Protein AF-A0A8R1WZC3-F1 (afdb_monomer_lite)

Radius of gyration: 20.83 Å; chains: 1; bounding box: 61×34×48 Å

Organism: Acyrthosiphon pisum (NCBI:txid7029)

Secondary structure (DSSP, 8-state):
-HHHHTT---TT----HHHHHHHHHHHHHHHHHHT---GGGGTPPPP---THHHHHHHHTTS----HHHHHHHHHHHHTT--HHHHHHHHHHHHHHHTT--EEEEEE--TTSSHHHHHHHHHHHHHHTT--EEEEESSHHHHTTSTT-EEHHHHHT--S-TTT-TT----GGG-HHHHHHHHS-SEEEEE-SS-TTEEEEEE---

Foldseek 3Di:
DVVVCVVDVDPPPDCDPVNVLVVQVVVQVVCCVPPVDGCVVVVDDDRDDDPVVVLVVVVVLDPLDPLVVLVVVLVVCLVVDDPVLNVVLVVLVCCLVVLVWDKDKFFDDPPRCPLVSVLSSQSVCVSVVAAAAAEECDPVSQVSHVSYDYPCSLQVFDPPCVVPVPRDRVNVVCVSSVVSVQRHQKDKYHYPVDNTIIMITGHHD

Sequence (205 aa):
MENVRIADQDPNIEFSPEIYNEALIKIKDVCILISNISIIYYGMPSPNHPATDIINSEIQREPQFDTVSLTTFVENHEQLLTDEEENVYDRIHLSISSEQGGSFFLDAPGGTGKTFLISLILARIRSQNHIAIAIASSGIAVTLLDGGRTAHSAFKLPLNIHTNPDAVCNVKKIPVWLKFCKNAKLLSGMNALWPTSIHLRLSIE

Structure (mmCIF, N/CA/C/O backbone):
data_AF-A0A8R1WZC3-F1
#
_entry.id   AF-A0A8R1WZC3-F1
#
loop_
_atom_site.group_PDB
_atom_site.id
_atom_site.type_symbol
_atom_site.label_atom_id
_atom_site.label_alt_id
_atom_site.label_comp_id
_atom_site.label_asym_id
_atom_site.label_entity_id
_atom_site.label_seq_id
_atom_site.pdbx_PDB_ins_code
_atom_site.Cartn_x
_atom_site.Cartn_y
_atom_site.Cartn_z
_atom_site.occupancy
_atom_site.B_iso_or_equiv
_atom_site.auth_seq_id
_atom_site.auth_comp_id
_atom_site.auth_asym_id
_atom_site.auth_atom_id
_atom_site.pdbx_PDB_model_num
ATOM 1 N N . MET A 1 1 ? 30.490 -7.293 -10.284 1.00 42.31 1 MET A N 1
ATOM 2 C CA . MET A 1 1 ? 31.851 -6.724 -10.263 1.00 42.31 1 MET A CA 1
ATOM 3 C C . MET A 1 1 ? 32.607 -7.185 -9.033 1.00 42.31 1 MET A C 1
ATOM 5 O O . MET A 1 1 ? 33.603 -7.858 -9.222 1.00 42.31 1 MET A O 1
ATOM 9 N N . GLU A 1 2 ? 32.128 -6.923 -7.814 1.00 39.12 2 GLU A N 1
ATOM 10 C CA . GLU A 1 2 ? 32.844 -7.330 -6.589 1.00 39.12 2 GLU A CA 1
ATOM 11 C C . GLU A 1 2 ? 32.913 -8.859 -6.410 1.00 39.12 2 GLU A C 1
ATOM 13 O O . GLU A 1 2 ? 33.997 -9.409 -6.287 1.00 39.12 2 GLU A O 1
ATOM 18 N N . ASN A 1 3 ? 31.801 -9.579 -6.595 1.00 45.34 3 ASN A N 1
ATOM 19 C CA . ASN A 1 3 ? 31.778 -11.041 -6.406 1.00 45.34 3 ASN A CA 1
ATOM 20 C C . ASN A 1 3 ? 32.496 -11.868 -7.494 1.00 45.34 3 ASN A C 1
ATOM 22 O O . ASN A 1 3 ? 32.802 -13.028 -7.253 1.00 45.34 3 ASN A O 1
ATOM 26 N N . VAL A 1 4 ? 32.780 -11.295 -8.672 1.00 46.41 4 VAL A N 1
ATOM 27 C CA . VAL A 1 4 ? 33.530 -11.987 -9.748 1.00 46.41 4 VAL A CA 1
ATOM 28 C C . VAL A 1 4 ? 35.038 -11.776 -9.579 1.00 46.41 4 VAL A C 1
ATOM 30 O O . VAL A 1 4 ? 35.816 -12.679 -9.851 1.00 46.41 4 VAL A O 1
ATOM 33 N N . ARG A 1 5 ? 35.455 -10.625 -9.032 1.00 44.19 5 ARG A N 1
ATOM 34 C CA . ARG A 1 5 ? 36.862 -10.343 -8.696 1.00 44.19 5 ARG A CA 1
ATOM 35 C C . ARG A 1 5 ? 37.351 -11.049 -7.430 1.00 44.19 5 ARG A C 1
ATOM 37 O O . ARG A 1 5 ? 38.551 -11.151 -7.227 1.00 44.19 5 ARG A O 1
ATOM 44 N N . ILE A 1 6 ? 36.443 -11.510 -6.567 1.00 49.72 6 ILE A N 1
ATOM 45 C CA . ILE A 1 6 ? 36.804 -12.260 -5.350 1.00 49.72 6 ILE A CA 1
ATOM 46 C C . ILE A 1 6 ? 37.135 -13.729 -5.672 1.00 49.72 6 ILE A C 1
ATOM 48 O O . ILE A 1 6 ? 37.874 -14.360 -4.921 1.00 49.72 6 ILE A O 1
ATOM 52 N N . ALA A 1 7 ? 36.632 -14.268 -6.788 1.00 50.62 7 ALA A N 1
ATOM 53 C CA . ALA A 1 7 ? 36.853 -15.661 -7.175 1.00 50.62 7 ALA A CA 1
ATOM 54 C C . ALA A 1 7 ? 38.109 -15.880 -8.037 1.00 50.62 7 ALA A C 1
ATOM 56 O O . ALA A 1 7 ? 38.602 -17.003 -8.085 1.00 50.62 7 ALA A O 1
ATOM 57 N N . ASP A 1 8 ? 38.633 -14.837 -8.688 1.00 50.41 8 ASP A N 1
ATOM 58 C CA . ASP A 1 8 ? 39.761 -14.958 -9.612 1.00 50.41 8 ASP A CA 1
ATOM 59 C C . ASP A 1 8 ? 40.715 -13.759 -9.458 1.00 50.41 8 ASP A C 1
ATOM 61 O O . ASP A 1 8 ? 40.331 -12.607 -9.672 1.00 50.41 8 ASP A O 1
ATOM 65 N N . GLN A 1 9 ? 41.945 -14.027 -9.002 1.00 51.88 9 GLN A N 1
ATOM 66 C CA . GLN A 1 9 ? 42.989 -13.028 -8.707 1.00 51.88 9 GLN A CA 1
ATOM 67 C C . GLN A 1 9 ? 43.821 -12.659 -9.947 1.00 51.88 9 GLN A C 1
ATOM 69 O O . GLN A 1 9 ? 44.966 -12.226 -9.812 1.00 51.88 9 GLN A O 1
ATOM 74 N N . ASP A 1 10 ? 43.283 -12.829 -11.155 1.00 53.19 10 ASP A N 1
ATOM 75 C CA . ASP A 1 10 ? 43.982 -12.437 -12.375 1.00 53.19 10 ASP A CA 1
ATOM 76 C C . ASP A 1 10 ? 43.724 -10.945 -12.701 1.00 53.19 10 ASP A C 1
ATOM 78 O O . ASP A 1 10 ? 42.589 -10.542 -12.978 1.00 53.19 10 ASP A O 1
ATOM 82 N N . PRO A 1 11 ? 44.753 -10.076 -12.673 1.00 56.09 11 PRO A N 1
ATOM 83 C CA . PRO A 1 11 ? 44.627 -8.675 -13.071 1.00 56.09 11 PRO A CA 1
ATOM 84 C C . PRO A 1 11 ? 44.377 -8.475 -14.581 1.00 56.09 11 PRO A C 1
ATOM 86 O O . PRO A 1 11 ? 44.111 -7.343 -14.985 1.00 56.09 11 PRO A O 1
ATOM 89 N N . ASN A 1 12 ? 44.431 -9.538 -15.397 1.00 55.03 12 ASN A N 1
ATOM 90 C CA . ASN A 1 12 ? 44.213 -9.539 -16.848 1.00 55.03 12 ASN A CA 1
ATOM 91 C C . ASN A 1 12 ? 42.970 -10.341 -17.290 1.00 55.03 12 ASN A C 1
ATOM 93 O O . ASN A 1 12 ? 42.965 -10.887 -18.391 1.00 55.03 12 ASN A O 1
ATOM 97 N N . ILE A 1 13 ? 41.905 -10.412 -16.480 1.00 59.78 13 ILE A N 1
ATOM 98 C CA . ILE A 1 13 ? 40.635 -11.019 -16.924 1.00 59.78 13 ILE A CA 1
ATOM 99 C C . ILE A 1 13 ? 40.153 -10.327 -18.211 1.00 59.78 13 ILE A C 1
ATOM 101 O O . ILE A 1 13 ? 39.721 -9.170 -18.187 1.00 59.78 13 ILE A O 1
ATOM 105 N N . GLU A 1 14 ? 40.227 -11.037 -19.339 1.00 60.12 14 GLU A N 1
ATOM 106 C CA . GLU A 1 14 ? 39.631 -10.602 -20.600 1.00 60.12 14 GLU A CA 1
ATOM 107 C C . GLU A 1 14 ? 38.108 -10.492 -20.441 1.00 60.12 14 GLU A C 1
ATOM 109 O O . GLU A 1 14 ? 37.462 -11.308 -19.778 1.00 60.12 14 GLU A O 1
ATOM 114 N N . PHE A 1 15 ? 37.511 -9.459 -21.041 1.00 62.09 15 PHE A N 1
ATOM 115 C CA . PHE A 1 15 ? 36.069 -9.235 -20.967 1.00 62.09 15 PHE A CA 1
ATOM 116 C C . PHE A 1 15 ? 35.312 -10.360 -21.682 1.00 62.09 15 PHE A C 1
ATOM 118 O O . PHE A 1 15 ? 35.167 -10.345 -22.904 1.00 62.09 15 PHE A O 1
ATOM 125 N N . SER A 1 16 ? 34.801 -11.321 -20.913 1.00 71.56 16 SER A N 1
ATOM 126 C CA . SER A 1 16 ? 33.953 -12.379 -21.450 1.00 71.56 16 SER A CA 1
ATOM 127 C C . SER A 1 16 ? 32.540 -11.853 -21.774 1.00 71.56 16 SER A C 1
ATOM 129 O O . SER A 1 16 ? 32.072 -10.888 -21.147 1.00 71.56 16 SER A O 1
ATOM 131 N N . PRO A 1 17 ? 31.819 -12.471 -22.729 1.00 69.06 17 PRO A N 1
ATOM 132 C CA . PRO A 1 17 ? 30.423 -12.136 -23.029 1.00 69.06 17 PRO A CA 1
ATOM 133 C C . PRO A 1 17 ? 29.502 -12.178 -21.797 1.00 69.06 17 PRO A C 1
ATOM 135 O O . PRO A 1 17 ? 28.546 -11.408 -21.705 1.00 69.06 17 PRO A O 1
ATOM 138 N N . GLU A 1 18 ? 29.810 -13.031 -20.821 1.00 67.75 18 GLU A N 1
ATOM 139 C CA . GLU A 1 18 ? 29.071 -13.185 -19.566 1.00 67.75 18 GLU A CA 1
ATOM 140 C C . GLU A 1 18 ? 29.300 -11.992 -18.630 1.00 67.75 18 GLU A C 1
ATOM 142 O O . GLU A 1 18 ? 28.344 -11.455 -18.071 1.00 67.75 18 GLU A O 1
ATOM 147 N N . ILE A 1 19 ? 30.544 -11.512 -18.516 1.00 69.19 19 ILE A N 1
ATOM 148 C CA . ILE A 1 19 ? 30.888 -10.303 -17.747 1.00 69.19 19 ILE A CA 1
ATOM 149 C C . ILE A 1 19 ? 30.210 -9.073 -18.361 1.00 69.19 19 ILE A C 1
ATOM 151 O O . ILE A 1 19 ? 29.708 -8.207 -17.638 1.00 69.19 19 ILE A O 1
ATOM 155 N N . TYR A 1 20 ? 30.162 -9.007 -19.693 1.00 73.00 20 TYR A N 1
ATOM 156 C CA . TYR A 1 20 ? 29.469 -7.945 -20.415 1.00 73.00 20 TYR A CA 1
ATOM 157 C C . TYR A 1 20 ? 27.953 -7.982 -20.168 1.00 73.00 20 TYR A C 1
ATOM 159 O O . TYR A 1 20 ? 27.353 -6.948 -19.873 1.00 73.00 20 TYR A O 1
ATOM 167 N N . ASN A 1 21 ? 27.337 -9.168 -20.201 1.00 72.19 21 ASN A N 1
ATOM 168 C CA . ASN A 1 21 ? 25.914 -9.340 -19.902 1.00 72.19 21 ASN A CA 1
ATOM 169 C C . ASN A 1 21 ? 25.583 -8.945 -18.449 1.00 72.19 21 ASN A C 1
ATOM 171 O O . ASN A 1 21 ? 24.639 -8.195 -18.219 1.00 72.19 21 ASN A O 1
ATOM 175 N N . GLU A 1 22 ? 26.401 -9.352 -17.477 1.00 70.62 22 GLU A N 1
ATOM 176 C CA . GLU A 1 22 ? 26.268 -8.958 -16.064 1.00 70.62 22 GLU A CA 1
ATOM 177 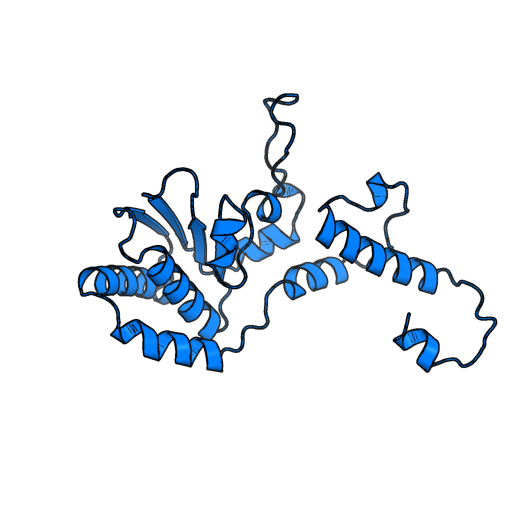C C . GLU A 1 22 ? 26.396 -7.443 -15.850 1.00 70.62 22 GLU A C 1
ATOM 179 O O . GLU A 1 22 ? 25.655 -6.835 -15.070 1.00 70.62 22 GLU A O 1
ATOM 184 N N . ALA A 1 23 ? 27.326 -6.800 -16.557 1.00 74.25 23 ALA A N 1
ATOM 185 C CA . ALA A 1 23 ? 27.463 -5.350 -16.524 1.00 74.25 23 ALA A CA 1
ATOM 186 C C . ALA A 1 23 ? 26.219 -4.659 -17.101 1.00 74.25 23 ALA A C 1
ATOM 188 O O . ALA A 1 23 ? 25.707 -3.720 -16.490 1.00 74.25 23 ALA A O 1
ATOM 189 N N . LEU A 1 24 ? 25.690 -5.150 -18.226 1.00 72.62 24 LEU A N 1
ATOM 190 C CA . LEU A 1 24 ? 24.462 -4.633 -18.830 1.00 72.62 24 LEU A CA 1
ATOM 191 C C . LEU A 1 24 ? 23.244 -4.795 -17.917 1.00 72.62 24 LEU A C 1
ATOM 193 O O . LEU A 1 24 ? 22.406 -3.896 -17.884 1.00 72.62 24 LEU A O 1
ATOM 197 N N . ILE A 1 25 ? 23.149 -5.888 -17.154 1.00 68.44 25 ILE A N 1
ATOM 198 C CA . ILE A 1 25 ? 22.086 -6.092 -16.157 1.00 68.44 25 ILE A CA 1
ATOM 199 C C . ILE A 1 25 ? 22.171 -5.016 -15.071 1.00 68.44 25 ILE A C 1
ATOM 201 O O . ILE A 1 25 ? 21.197 -4.307 -14.827 1.00 68.44 25 ILE A O 1
ATOM 205 N N . LYS A 1 26 ? 23.353 -4.800 -14.486 1.00 72.69 26 LYS A N 1
ATOM 206 C CA . LYS A 1 26 ? 23.536 -3.767 -13.452 1.00 72.69 26 LYS A CA 1
ATOM 207 C C . LYS A 1 26 ? 23.263 -2.360 -13.979 1.00 72.69 26 LYS A C 1
ATOM 209 O O . LYS A 1 26 ? 22.630 -1.557 -13.298 1.00 72.69 26 LYS A O 1
ATOM 214 N N . ILE A 1 27 ? 23.714 -2.057 -15.196 1.00 72.38 27 ILE A N 1
ATOM 215 C CA . ILE A 1 27 ? 23.449 -0.770 -15.851 1.00 72.38 27 ILE A CA 1
ATOM 216 C C . ILE A 1 27 ? 21.948 -0.607 -16.108 1.00 72.38 27 ILE A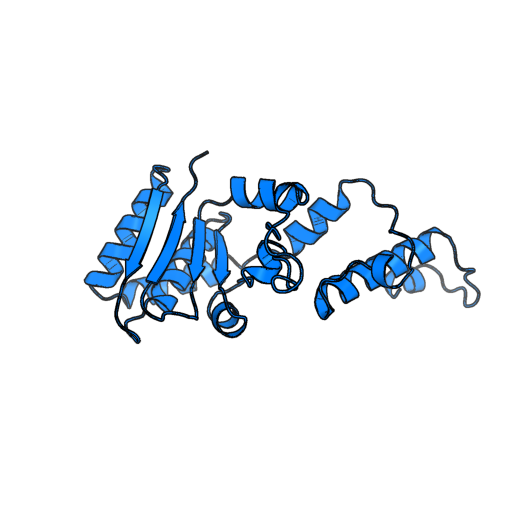 C 1
ATOM 218 O O . ILE A 1 27 ? 21.397 0.462 -15.858 1.00 72.38 27 ILE A O 1
ATOM 222 N N . LYS A 1 28 ? 21.263 -1.667 -16.544 1.00 66.38 28 LYS A N 1
ATOM 223 C CA . LYS A 1 28 ? 19.810 -1.678 -16.732 1.00 66.38 28 LYS A CA 1
ATOM 224 C C . LYS A 1 28 ? 19.063 -1.392 -15.443 1.00 66.38 28 LYS A C 1
ATOM 226 O O . LYS A 1 28 ? 18.168 -0.550 -15.464 1.00 66.38 28 LYS A O 1
ATOM 231 N N . ASP A 1 29 ? 19.435 -2.031 -14.343 1.00 60.50 29 ASP A N 1
ATOM 232 C CA . ASP A 1 29 ? 18.788 -1.811 -13.050 1.00 60.50 29 ASP A CA 1
ATOM 233 C C . ASP A 1 29 ? 18.947 -0.357 -12.589 1.00 60.50 29 ASP A C 1
ATOM 235 O O . ASP A 1 29 ? 17.975 0.266 -12.158 1.00 60.50 29 ASP A O 1
ATOM 239 N N . VAL A 1 30 ? 20.135 0.226 -12.781 1.00 66.88 30 VAL A N 1
ATOM 240 C CA . VAL A 1 30 ? 20.415 1.637 -12.481 1.00 66.88 30 VAL A CA 1
ATOM 241 C C . VAL A 1 30 ? 19.644 2.585 -13.410 1.00 66.88 30 VAL A C 1
ATOM 243 O O . VAL A 1 30 ? 19.042 3.544 -12.934 1.00 66.88 30 VAL A O 1
ATOM 246 N N . CYS A 1 31 ? 19.585 2.326 -14.718 1.00 60.34 31 CYS A N 1
ATOM 247 C CA . CYS A 1 31 ? 18.819 3.146 -15.665 1.00 60.34 31 CYS A CA 1
ATOM 248 C C . CYS A 1 31 ? 17.314 3.105 -15.376 1.00 60.34 31 CYS A C 1
ATOM 250 O O . CYS A 1 31 ? 16.649 4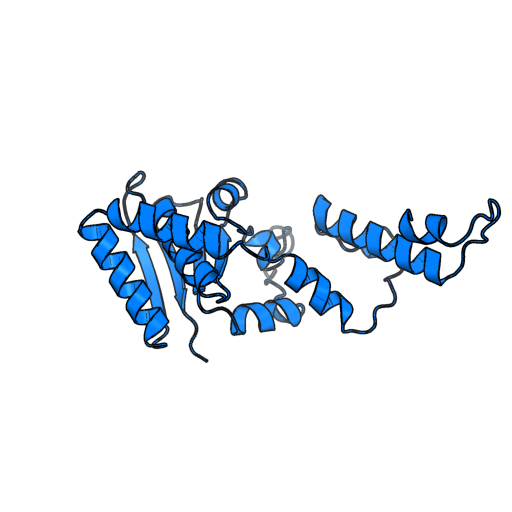.140 -15.376 1.00 60.34 31 CYS A O 1
ATOM 252 N N . ILE A 1 32 ? 16.769 1.927 -15.066 1.00 58.34 32 ILE A N 1
ATOM 253 C CA . ILE A 1 32 ? 15.367 1.793 -14.663 1.00 58.34 32 ILE A CA 1
ATOM 254 C C . ILE A 1 32 ? 15.122 2.535 -13.343 1.00 58.34 32 ILE A C 1
ATOM 256 O O . ILE A 1 32 ? 14.061 3.132 -13.172 1.00 58.34 32 ILE A O 1
ATOM 260 N N . LEU A 1 33 ? 16.077 2.512 -12.412 1.00 47.62 33 LEU A N 1
ATOM 261 C CA . LEU A 1 33 ? 15.970 3.195 -11.123 1.00 47.62 33 LEU A CA 1
ATOM 262 C C . LEU A 1 33 ? 16.033 4.726 -11.249 1.00 47.62 33 LEU A C 1
ATOM 264 O O . LEU A 1 33 ? 15.269 5.411 -10.578 1.00 47.62 33 LEU A O 1
ATOM 268 N N . ILE A 1 34 ? 16.905 5.258 -12.107 1.00 48.06 34 ILE A N 1
ATOM 269 C CA . ILE A 1 34 ? 17.151 6.704 -12.222 1.00 48.06 34 ILE A CA 1
ATOM 270 C C . ILE A 1 34 ? 16.197 7.376 -13.212 1.00 48.06 34 ILE A C 1
ATOM 272 O O . ILE A 1 34 ? 15.678 8.452 -12.928 1.00 48.06 34 ILE A O 1
ATOM 276 N N . SER A 1 35 ? 15.983 6.781 -14.386 1.00 43.81 35 SER A N 1
ATOM 277 C CA . SER A 1 35 ? 15.255 7.429 -15.483 1.00 43.81 35 SER A CA 1
ATOM 278 C C . SER A 1 35 ? 14.024 6.661 -15.951 1.00 43.81 35 SER A C 1
ATOM 280 O O . SER A 1 35 ? 13.240 7.203 -16.724 1.00 43.81 35 SER A O 1
ATOM 282 N N . ASN A 1 36 ? 13.818 5.424 -15.482 1.00 47.94 36 ASN A N 1
ATOM 283 C CA . ASN A 1 36 ? 12.744 4.529 -15.932 1.00 47.94 36 ASN A CA 1
ATOM 284 C C . ASN A 1 36 ? 12.733 4.311 -17.464 1.00 47.94 36 ASN A C 1
ATOM 286 O O . ASN A 1 36 ? 11.710 3.961 -18.057 1.00 47.94 36 ASN A O 1
ATOM 290 N N . ILE A 1 37 ? 13.883 4.523 -18.112 1.00 51.44 37 ILE A N 1
ATOM 291 C CA . ILE A 1 37 ? 14.095 4.373 -19.552 1.00 51.44 37 ILE A CA 1
ATOM 292 C C . ILE A 1 37 ? 14.898 3.089 -19.796 1.00 51.44 37 ILE A C 1
ATOM 294 O O . ILE A 1 37 ? 15.860 2.788 -19.090 1.00 51.44 37 ILE A O 1
ATOM 298 N N . SER A 1 38 ? 14.499 2.319 -20.813 1.00 55.31 38 SER A N 1
ATOM 299 C CA . SER A 1 38 ? 15.215 1.105 -21.227 1.00 55.31 38 SER A CA 1
ATOM 300 C C . SER A 1 38 ? 16.619 1.431 -21.738 1.00 55.31 38 SER A C 1
ATOM 302 O O . SER A 1 38 ? 16.791 2.383 -22.493 1.00 55.31 38 SER A O 1
ATOM 304 N N . ILE A 1 39 ? 17.609 0.590 -21.426 1.00 59.94 39 ILE A N 1
ATOM 305 C CA . ILE A 1 39 ? 18.993 0.751 -21.909 1.00 59.94 39 ILE A CA 1
ATOM 306 C C . ILE A 1 39 ? 19.114 0.760 -23.440 1.00 59.94 39 ILE A C 1
ATOM 308 O O . ILE A 1 39 ? 20.043 1.353 -23.982 1.00 59.94 39 ILE A O 1
ATOM 312 N N . ILE A 1 40 ? 18.128 0.183 -24.137 1.00 56.19 40 ILE A N 1
ATOM 313 C CA . ILE A 1 40 ? 18.027 0.194 -25.603 1.00 56.19 40 ILE A CA 1
ATOM 314 C C . ILE A 1 40 ? 17.909 1.633 -26.128 1.00 56.19 40 ILE A C 1
ATOM 316 O O . ILE A 1 40 ? 18.445 1.956 -27.183 1.00 56.19 40 ILE A O 1
ATOM 320 N N . TYR A 1 41 ? 17.260 2.524 -25.371 1.00 53.50 41 TYR A N 1
ATOM 321 C CA . TYR A 1 41 ? 17.154 3.946 -25.707 1.00 53.50 41 TYR A CA 1
ATOM 322 C C . TYR A 1 41 ? 18.518 4.649 -25.720 1.00 53.50 41 TYR A C 1
ATOM 324 O O . TYR A 1 41 ? 18.725 5.586 -26.482 1.00 53.50 41 TYR A O 1
ATOM 332 N N . TYR A 1 42 ? 19.464 4.170 -24.911 1.00 62.38 42 TYR A N 1
ATOM 333 C CA . TYR A 1 42 ? 20.835 4.674 -24.854 1.00 62.38 42 TYR A CA 1
ATOM 334 C C . TYR A 1 42 ? 21.774 3.943 -25.832 1.00 62.38 42 TYR A C 1
ATOM 336 O O . TYR A 1 42 ? 22.989 4.092 -25.739 1.00 62.38 42 TYR A O 1
ATOM 344 N N . GLY A 1 43 ? 21.231 3.142 -26.758 1.00 63.00 43 GLY A N 1
ATOM 345 C CA . GLY A 1 43 ? 22.002 2.414 -27.770 1.00 63.00 43 GLY A CA 1
ATOM 346 C C . GLY A 1 43 ? 22.706 1.151 -27.261 1.00 63.00 43 GLY A C 1
ATOM 347 O O . GLY A 1 43 ? 23.560 0.620 -27.966 1.00 63.00 43 GLY A O 1
ATOM 348 N N . MET A 1 44 ? 22.370 0.656 -26.063 1.00 69.25 44 MET A N 1
ATOM 349 C CA . MET A 1 44 ? 22.954 -0.572 -25.508 1.00 69.25 44 MET A CA 1
ATOM 350 C C . MET A 1 44 ? 22.143 -1.826 -25.889 1.00 69.25 44 MET A C 1
ATOM 352 O O . MET A 1 44 ? 20.908 -1.768 -25.924 1.00 69.25 44 MET A O 1
ATOM 356 N N . PRO A 1 45 ? 22.799 -2.976 -26.149 1.00 63.78 45 PRO A N 1
ATOM 357 C CA . PRO A 1 45 ? 22.109 -4.225 -26.460 1.00 63.78 45 PRO A CA 1
ATOM 358 C C . PRO A 1 45 ? 21.325 -4.741 -25.245 1.00 63.78 45 PRO A C 1
ATOM 360 O O . PRO A 1 45 ? 21.751 -4.586 -24.101 1.00 63.78 45 PRO A O 1
ATOM 363 N N . SER A 1 46 ? 20.158 -5.348 -25.490 1.00 58.59 46 SER A N 1
ATOM 364 C CA . SER A 1 46 ? 19.339 -5.927 -24.417 1.00 58.59 46 SER A CA 1
ATOM 365 C C . SER A 1 46 ? 20.099 -7.069 -23.734 1.00 58.59 46 SER A C 1
ATOM 367 O O . SER A 1 46 ? 20.648 -7.907 -24.449 1.00 58.59 46 SER A O 1
ATOM 369 N N . PRO A 1 47 ? 20.087 -7.169 -22.390 1.00 66.69 47 PRO A N 1
ATOM 370 C CA . PRO A 1 47 ? 20.688 -8.307 -21.713 1.00 66.69 47 PRO A CA 1
ATOM 371 C C . PRO A 1 47 ? 19.953 -9.588 -22.109 1.00 66.69 47 PRO A C 1
ATOM 373 O O . PRO A 1 47 ? 18.718 -9.592 -22.213 1.00 66.69 47 PRO A O 1
ATOM 376 N N . ASN A 1 48 ? 20.705 -10.666 -22.307 1.00 61.41 48 ASN A N 1
ATOM 377 C CA . ASN A 1 48 ? 20.150 -11.995 -22.512 1.00 61.41 48 ASN A CA 1
ATOM 378 C C . ASN A 1 48 ? 19.648 -12.500 -21.159 1.00 61.41 48 ASN A C 1
ATOM 380 O O . ASN A 1 48 ? 20.445 -12.879 -20.303 1.00 61.41 48 ASN A O 1
ATOM 384 N N . HIS A 1 49 ? 18.331 -12.478 -20.962 1.00 55.56 49 HIS A N 1
ATOM 385 C CA . HIS A 1 49 ? 17.696 -13.117 -19.815 1.00 55.56 49 HIS A CA 1
ATOM 386 C C . HIS A 1 49 ? 16.966 -14.385 -20.268 1.00 55.56 49 HIS A C 1
ATOM 388 O O . HIS A 1 49 ? 16.140 -14.303 -21.185 1.00 55.56 49 HIS A O 1
ATOM 394 N N . PRO A 1 50 ? 17.151 -15.537 -19.600 1.00 47.47 50 PRO A N 1
ATOM 395 C CA . PRO A 1 50 ? 16.063 -16.497 -19.513 1.00 47.47 50 PRO A CA 1
ATOM 396 C C . PRO A 1 50 ? 14.881 -15.795 -18.820 1.00 47.47 50 PRO A C 1
ATOM 398 O O . PRO A 1 50 ? 15.056 -15.044 -17.862 1.00 47.47 50 PRO A O 1
ATOM 401 N N . ALA A 1 51 ? 13.664 -15.983 -19.334 1.00 44.12 51 ALA A N 1
ATOM 402 C CA . ALA A 1 51 ? 12.451 -15.243 -18.951 1.00 44.12 51 ALA A CA 1
ATOM 403 C C . ALA A 1 51 ? 12.105 -15.240 -17.438 1.00 44.12 51 ALA A C 1
ATOM 405 O O . ALA A 1 51 ? 11.208 -14.517 -17.007 1.00 44.12 51 ALA A O 1
ATOM 406 N N . THR A 1 52 ? 12.817 -16.026 -16.635 1.00 42.69 52 THR A N 1
ATOM 407 C CA . THR A 1 52 ? 12.721 -16.165 -15.181 1.00 42.69 52 THR A CA 1
ATOM 408 C C . THR A 1 52 ? 13.285 -14.984 -14.381 1.00 42.69 52 THR A C 1
ATOM 410 O O . THR A 1 52 ? 12.797 -14.726 -13.286 1.00 42.69 52 THR A O 1
ATOM 413 N N . ASP A 1 53 ? 14.233 -14.203 -14.904 1.00 46.81 53 ASP A N 1
ATOM 414 C CA . ASP A 1 53 ? 14.922 -13.178 -14.092 1.00 46.81 53 ASP A CA 1
ATOM 415 C C . ASP A 1 53 ? 14.196 -11.827 -14.030 1.00 46.81 53 ASP A C 1
ATOM 417 O O . ASP A 1 53 ? 14.282 -11.114 -13.032 1.00 46.81 53 ASP A O 1
ATOM 421 N N . ILE A 1 54 ? 13.418 -11.483 -15.064 1.00 48.41 54 ILE A N 1
ATOM 422 C CA . ILE A 1 54 ? 12.547 -10.289 -15.048 1.00 48.41 54 ILE A CA 1
ATOM 423 C C . ILE A 1 54 ? 11.445 -10.459 -13.992 1.00 48.41 54 ILE A C 1
ATOM 425 O O . ILE A 1 54 ? 11.037 -9.501 -13.342 1.00 48.41 54 ILE A O 1
ATOM 429 N N . ILE A 1 55 ? 10.992 -11.701 -13.800 1.00 46.25 55 ILE A N 1
ATOM 430 C CA . ILE A 1 55 ? 10.023 -12.064 -12.766 1.00 46.25 55 ILE A CA 1
ATOM 431 C C . ILE A 1 55 ? 10.636 -11.810 -11.383 1.00 46.25 55 ILE A C 1
ATOM 433 O O . ILE A 1 55 ? 9.977 -11.233 -10.525 1.00 46.25 55 ILE A O 1
ATOM 437 N N . ASN A 1 56 ? 11.913 -12.152 -11.194 1.00 47.56 56 ASN A N 1
ATOM 438 C CA . ASN A 1 56 ? 12.601 -11.972 -9.921 1.00 47.56 56 ASN A CA 1
ATOM 439 C C . ASN A 1 56 ? 12.874 -10.498 -9.592 1.00 47.56 56 ASN A C 1
ATOM 441 O O . ASN A 1 56 ? 12.661 -10.113 -8.451 1.00 47.56 56 ASN A O 1
ATOM 445 N N . SER A 1 57 ? 13.274 -9.643 -10.539 1.00 48.25 57 SER A N 1
ATOM 446 C CA . SER A 1 57 ? 13.627 -8.246 -10.213 1.00 48.25 57 SER A CA 1
ATOM 447 C C . SER A 1 57 ? 12.425 -7.345 -9.890 1.00 48.25 57 SER A C 1
ATOM 449 O O . SER A 1 57 ? 12.545 -6.418 -9.089 1.00 48.25 57 SER A O 1
ATOM 451 N N . GLU A 1 58 ? 11.246 -7.613 -10.461 1.00 48.72 58 GLU A N 1
ATOM 452 C CA . GLU A 1 58 ? 10.020 -6.860 -10.156 1.00 48.72 58 GLU A CA 1
ATOM 453 C C . GLU A 1 58 ? 9.326 -7.352 -8.874 1.00 48.72 58 GLU A C 1
ATOM 455 O O . GLU A 1 58 ? 8.770 -6.520 -8.151 1.00 48.72 58 GLU A O 1
ATOM 460 N N . ILE A 1 59 ? 9.441 -8.653 -8.559 1.00 48.19 59 ILE A N 1
ATOM 461 C CA . ILE A 1 59 ? 9.052 -9.252 -7.268 1.00 48.19 59 ILE A CA 1
ATOM 462 C C . ILE A 1 59 ? 10.030 -8.832 -6.155 1.00 48.19 59 ILE A C 1
ATOM 464 O O . ILE A 1 59 ? 9.595 -8.503 -5.062 1.00 48.19 59 ILE A O 1
ATOM 468 N N . GLN A 1 60 ? 11.335 -8.719 -6.428 1.00 44.72 60 GLN A N 1
ATOM 469 C CA . GLN A 1 60 ? 12.335 -8.232 -5.458 1.00 44.72 60 GLN A CA 1
ATOM 470 C C . GLN A 1 60 ? 12.283 -6.720 -5.195 1.00 44.72 60 GLN A C 1
ATOM 472 O O . GLN A 1 60 ? 12.985 -6.221 -4.318 1.00 44.72 60 GLN A O 1
ATOM 477 N N . ARG A 1 61 ? 11.454 -5.971 -5.932 1.00 52.88 61 ARG A N 1
ATOM 478 C CA . ARG A 1 61 ? 11.099 -4.590 -5.570 1.00 52.88 61 ARG A CA 1
ATOM 479 C C . ARG A 1 61 ? 9.952 -4.516 -4.565 1.00 52.88 61 ARG A C 1
ATOM 481 O O . ARG A 1 61 ? 9.592 -3.405 -4.173 1.00 52.88 61 ARG A O 1
ATOM 488 N N . GLU A 1 62 ? 9.333 -5.633 -4.195 1.00 53.84 62 GLU A N 1
ATOM 489 C CA . GLU A 1 62 ? 8.568 -5.656 -2.955 1.00 53.84 62 GLU A CA 1
ATOM 490 C C . GLU A 1 62 ? 9.546 -5.707 -1.786 1.00 53.84 62 GLU A C 1
ATOM 492 O O . GLU A 1 62 ? 10.463 -6.533 -1.788 1.00 53.84 62 GLU A O 1
ATOM 497 N N . PRO A 1 63 ? 9.373 -4.847 -0.774 1.00 55.81 63 PRO A N 1
ATOM 498 C CA . PRO A 1 63 ? 10.013 -5.088 0.500 1.00 55.81 63 PRO A CA 1
ATOM 499 C C . PRO A 1 63 ? 9.579 -6.485 0.958 1.00 55.81 63 PRO A C 1
ATOM 501 O O . PRO A 1 63 ? 8.383 -6.764 1.036 1.00 55.81 63 PRO A O 1
ATOM 504 N N . GLN A 1 64 ? 10.529 -7.370 1.267 1.00 63.25 64 GLN A N 1
ATOM 505 C CA . GLN A 1 64 ? 10.259 -8.422 2.245 1.00 63.25 64 GLN A CA 1
ATOM 506 C C . GLN A 1 64 ? 9.993 -7.686 3.553 1.00 63.25 64 GLN A C 1
ATOM 508 O O . GLN A 1 64 ? 10.916 -7.408 4.316 1.00 63.25 64 GLN A O 1
ATOM 513 N N . PHE A 1 65 ? 8.756 -7.220 3.719 1.00 72.12 65 PHE A N 1
ATOM 514 C CA . PHE A 1 65 ? 8.385 -6.441 4.879 1.00 72.12 65 PHE A CA 1
ATOM 515 C C . PHE A 1 65 ? 8.620 -7.306 6.108 1.00 72.12 65 PHE A C 1
ATOM 517 O O . PHE A 1 65 ? 8.262 -8.485 6.127 1.00 72.12 65 PHE A O 1
ATOM 524 N N . ASP A 1 66 ? 9.218 -6.715 7.136 1.00 82.06 66 ASP A N 1
ATOM 525 C CA . ASP A 1 66 ? 9.337 -7.386 8.416 1.00 82.06 66 ASP A CA 1
ATOM 526 C C . ASP A 1 66 ? 7.936 -7.495 9.026 1.00 82.06 66 ASP A C 1
ATOM 528 O O . ASP A 1 66 ? 7.387 -6.533 9.571 1.00 82.06 66 ASP A O 1
ATOM 532 N N . THR A 1 67 ? 7.344 -8.682 8.907 1.00 84.06 67 THR A N 1
ATOM 533 C CA . THR A 1 67 ? 5.996 -8.977 9.392 1.00 84.06 67 THR A CA 1
ATOM 534 C C . THR A 1 67 ? 5.862 -8.747 10.889 1.00 84.06 67 THR A C 1
ATOM 536 O O . THR A 1 67 ? 4.775 -8.392 11.341 1.00 84.06 67 THR A O 1
ATOM 539 N N . VAL A 1 68 ? 6.940 -8.914 11.664 1.00 87.19 68 VAL A N 1
ATOM 540 C CA . VAL A 1 68 ? 6.930 -8.665 13.110 1.00 87.19 68 VAL A CA 1
ATOM 541 C C . VAL A 1 68 ? 6.778 -7.170 13.356 1.00 87.19 68 VAL A C 1
ATOM 543 O O . VAL A 1 68 ? 5.855 -6.761 14.058 1.00 87.19 68 VAL A O 1
ATOM 546 N N . SER A 1 69 ? 7.598 -6.351 12.691 1.00 88.25 69 SER A N 1
ATOM 547 C CA . SER A 1 69 ? 7.507 -4.889 12.784 1.00 88.25 69 SER A CA 1
ATOM 548 C C . SER A 1 69 ? 6.131 -4.361 12.360 1.00 88.25 69 SER A C 1
ATOM 550 O O . SER A 1 69 ? 5.564 -3.502 13.036 1.00 88.25 69 SER A O 1
ATOM 552 N N . LEU A 1 70 ? 5.552 -4.921 11.290 1.00 88.69 70 LEU A N 1
ATOM 553 C CA . LEU A 1 70 ? 4.231 -4.537 10.801 1.00 88.69 70 LEU A CA 1
ATOM 554 C C . LEU A 1 70 ? 3.113 -4.976 11.746 1.00 88.69 70 LEU A C 1
ATOM 556 O O . LEU A 1 70 ? 2.165 -4.224 11.940 1.00 88.69 70 LEU A O 1
ATOM 560 N N . THR A 1 71 ? 3.211 -6.163 12.348 1.00 89.44 71 THR A N 1
ATOM 561 C CA . THR A 1 71 ? 2.217 -6.634 13.326 1.00 89.44 71 THR A CA 1
ATOM 562 C C . THR A 1 71 ? 2.211 -5.726 14.548 1.00 89.44 71 THR A C 1
ATOM 564 O O . THR A 1 71 ? 1.159 -5.231 14.936 1.00 89.44 71 THR A O 1
ATOM 567 N N . THR A 1 72 ? 3.391 -5.404 15.084 1.00 91.25 72 THR A N 1
ATOM 568 C CA . THR A 1 72 ? 3.523 -4.456 16.195 1.00 91.25 72 THR A CA 1
ATOM 569 C C . THR A 1 72 ? 3.047 -3.054 15.812 1.00 91.25 72 THR A C 1
ATOM 571 O O . THR A 1 72 ? 2.412 -2.377 16.617 1.00 91.25 72 THR A O 1
ATOM 574 N N . PHE A 1 73 ? 3.318 -2.597 14.584 1.00 91.38 73 PHE A N 1
ATOM 575 C CA . PHE A 1 73 ? 2.773 -1.335 14.085 1.00 91.38 73 PHE A CA 1
ATOM 576 C C . PHE A 1 73 ? 1.242 -1.357 14.102 1.00 91.38 73 PHE A C 1
ATOM 578 O O . PHE A 1 73 ? 0.638 -0.432 14.631 1.00 91.38 73 PHE A O 1
ATOM 585 N N . VAL A 1 74 ? 0.621 -2.411 13.578 1.00 92.62 74 VAL A N 1
ATOM 586 C CA . VAL A 1 74 ? -0.837 -2.553 13.521 1.00 92.62 74 VAL A CA 1
ATOM 587 C C . VAL A 1 74 ? -1.451 -2.553 14.920 1.00 92.62 74 VAL A C 1
ATOM 589 O O . VAL A 1 74 ? -2.314 -1.728 15.189 1.00 92.62 74 VAL A O 1
ATOM 592 N N . GLU A 1 75 ? -0.962 -3.396 15.829 1.00 91.56 75 GLU A N 1
ATOM 593 C CA . GLU A 1 75 ? -1.514 -3.531 17.187 1.00 91.56 75 GLU A CA 1
ATOM 594 C C . GLU A 1 75 ? -1.457 -2.220 17.988 1.00 91.56 75 GLU A C 1
ATOM 596 O O . GLU A 1 75 ? -2.391 -1.891 18.719 1.00 91.56 75 GLU A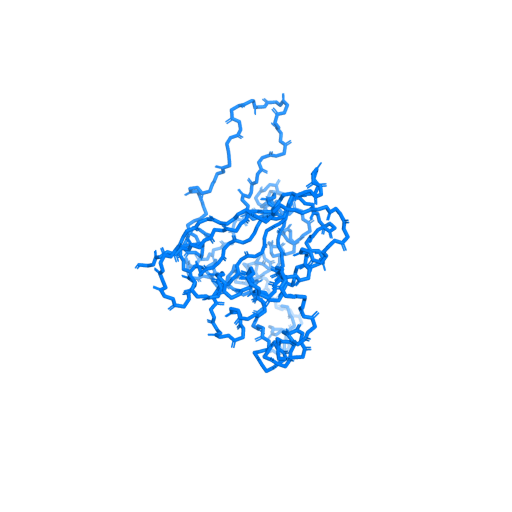 O 1
ATOM 601 N N . ASN A 1 76 ? -0.379 -1.446 17.826 1.00 91.94 76 ASN A N 1
ATOM 602 C CA . ASN A 1 76 ? -0.217 -0.164 18.514 1.00 91.94 76 ASN A CA 1
ATOM 603 C C . ASN A 1 76 ? -1.106 0.946 17.938 1.00 91.94 76 ASN A C 1
ATOM 605 O O . ASN A 1 76 ? -1.454 1.883 18.652 1.00 91.94 76 ASN A O 1
ATOM 609 N N . HIS A 1 77 ? -1.430 0.878 16.646 1.00 90.50 77 HIS A N 1
ATOM 610 C CA . HIS A 1 77 ? -2.129 1.946 15.934 1.00 90.50 77 HIS A CA 1
ATOM 611 C C . HIS A 1 77 ? -3.625 1.675 15.750 1.00 90.50 77 HIS A C 1
ATOM 613 O O . HIS A 1 77 ? -4.379 2.636 15.629 1.00 90.50 77 HIS A O 1
ATOM 619 N N . GLU A 1 78 ? -4.072 0.416 15.798 1.00 89.38 78 GLU A N 1
ATOM 620 C CA . GLU A 1 78 ? -5.500 0.059 15.840 1.00 89.38 78 GLU A CA 1
ATOM 621 C C . GLU A 1 78 ? -6.198 0.720 17.040 1.00 89.38 78 GLU A C 1
ATOM 623 O O . GLU A 1 78 ? -7.295 1.245 16.901 1.00 89.38 78 GLU A O 1
ATOM 628 N N . GLN A 1 79 ? -5.521 0.815 18.189 1.00 88.25 79 GLN A N 1
ATOM 629 C CA . GLN A 1 79 ? -6.060 1.448 19.403 1.00 88.25 79 GLN A CA 1
ATOM 630 C C . GLN A 1 79 ? -6.164 2.981 19.325 1.00 88.25 79 GLN A C 1
ATOM 632 O O . GLN A 1 79 ? -6.729 3.604 20.222 1.00 88.25 79 GLN A O 1
ATOM 637 N N . LEU A 1 80 ? -5.572 3.601 18.299 1.00 89.81 80 LEU A N 1
ATOM 638 C CA . LEU A 1 80 ? -5.576 5.053 18.103 1.00 89.81 80 LEU A CA 1
ATOM 639 C C . LEU A 1 80 ? -6.679 5.514 17.144 1.00 89.81 80 LEU A C 1
ATOM 641 O O . LEU A 1 80 ? -6.813 6.718 16.920 1.00 89.81 80 LEU A O 1
ATOM 645 N N . LEU A 1 81 ? -7.429 4.578 16.557 1.00 89.88 81 LEU A N 1
ATOM 646 C CA . LEU A 1 81 ? -8.519 4.888 15.643 1.00 89.88 81 LEU A CA 1
ATOM 647 C C . LEU A 1 81 ? -9.677 5.544 16.395 1.00 89.88 81 LEU A C 1
ATOM 649 O O . LEU A 1 81 ? -10.018 5.173 17.515 1.00 89.88 81 LEU A O 1
ATOM 653 N N . THR A 1 82 ? -10.290 6.536 15.758 1.00 90.75 82 THR A N 1
ATOM 654 C CA . THR A 1 82 ? -11.590 7.054 16.198 1.00 90.75 82 THR A CA 1
ATOM 655 C C . THR A 1 82 ? -12.704 6.060 15.861 1.00 90.75 82 THR A C 1
ATOM 657 O O . THR A 1 82 ? -12.554 5.284 14.921 1.00 90.75 82 THR A O 1
ATOM 660 N N . ASP A 1 83 ? -13.854 6.132 16.542 1.00 89.69 83 ASP A N 1
ATOM 661 C CA . ASP A 1 83 ? -15.007 5.246 16.283 1.00 89.69 83 ASP A CA 1
ATOM 662 C C . ASP A 1 83 ? -15.421 5.210 14.792 1.00 89.69 83 ASP A C 1
ATOM 664 O O . ASP A 1 83 ? -15.849 4.183 14.259 1.00 89.69 83 ASP A O 1
ATOM 668 N N . GLU A 1 84 ? -15.294 6.343 14.089 1.00 88.38 84 GLU A N 1
ATOM 669 C CA . GLU A 1 84 ? -15.588 6.434 12.655 1.00 88.38 84 GLU A CA 1
ATOM 670 C C . GLU A 1 84 ? -14.523 5.736 11.795 1.00 88.38 84 GLU A C 1
ATOM 672 O O . GLU A 1 84 ? -14.861 5.010 10.855 1.00 88.38 84 GLU A O 1
ATOM 677 N N . GLU A 1 85 ? -13.239 5.937 12.101 1.00 89.50 85 GLU A N 1
ATOM 678 C CA . GLU A 1 85 ? -12.131 5.298 11.384 1.00 89.50 85 GLU A CA 1
ATOM 679 C C . GLU A 1 85 ? -12.074 3.789 11.652 1.00 89.50 85 GLU A C 1
ATOM 681 O O . GLU A 1 85 ? -11.816 3.030 10.718 1.00 89.50 85 GLU A O 1
ATOM 686 N N . GLU A 1 86 ? -12.372 3.354 12.878 1.00 92.06 86 GLU A N 1
ATOM 687 C CA . GLU A 1 86 ? -12.478 1.946 13.277 1.00 92.06 86 GLU A CA 1
ATOM 688 C C . GLU A 1 86 ? -13.589 1.242 12.493 1.00 92.06 86 GLU A C 1
ATOM 690 O O . GLU A 1 86 ? -13.355 0.203 11.881 1.00 92.06 86 GLU A O 1
ATOM 695 N N . ASN A 1 87 ? -14.769 1.856 12.372 1.00 91.25 87 ASN A N 1
ATOM 696 C CA . ASN A 1 87 ? -15.857 1.295 11.569 1.00 91.25 87 ASN A CA 1
ATOM 697 C C . ASN A 1 87 ? -15.448 1.112 10.095 1.00 91.25 87 ASN A C 1
ATOM 699 O O . ASN A 1 87 ? -15.724 0.081 9.475 1.00 91.25 87 ASN A O 1
ATOM 703 N N . VAL A 1 88 ? -14.757 2.097 9.514 1.00 90.69 88 VAL A N 1
ATOM 704 C CA . VAL A 1 88 ? -14.244 1.987 8.140 1.00 90.69 88 VAL A CA 1
ATOM 705 C C . VAL A 1 88 ? -13.183 0.890 8.035 1.00 90.69 88 VAL A C 1
ATOM 707 O O . VAL A 1 88 ? -13.232 0.093 7.091 1.00 90.69 88 VAL A O 1
ATOM 710 N N . TYR A 1 89 ? -12.249 0.839 8.985 1.00 91.62 89 TYR A N 1
ATOM 711 C CA . TYR A 1 89 ? -11.204 -0.177 9.064 1.00 91.62 89 TYR A CA 1
ATOM 712 C C . TYR A 1 89 ? -11.804 -1.581 9.098 1.00 91.62 89 TYR A C 1
ATOM 714 O O . TYR A 1 89 ? -11.495 -2.396 8.227 1.00 91.62 89 TYR A O 1
ATOM 722 N N . ASP A 1 90 ? -12.728 -1.831 10.022 1.00 92.12 90 ASP A N 1
ATOM 723 C CA . ASP A 1 90 ? -13.382 -3.121 10.215 1.00 92.12 90 ASP A CA 1
ATOM 724 C C . ASP A 1 90 ? -14.154 -3.551 8.978 1.00 92.12 90 ASP A C 1
ATOM 726 O O . ASP A 1 90 ? -14.042 -4.693 8.536 1.00 92.12 90 ASP A O 1
ATOM 730 N N . ARG A 1 91 ? -14.899 -2.637 8.349 1.00 91.25 91 ARG A N 1
ATOM 731 C CA . ARG A 1 91 ? -15.636 -2.945 7.117 1.00 91.25 91 ARG A CA 1
ATOM 732 C C . ARG A 1 91 ? -14.710 -3.379 5.987 1.00 91.25 91 ARG A C 1
ATOM 734 O O . ARG A 1 91 ? -15.027 -4.330 5.271 1.00 91.25 91 ARG A O 1
ATOM 741 N N . ILE A 1 92 ? -13.577 -2.700 5.817 1.00 90.44 92 ILE A N 1
ATOM 742 C CA . ILE A 1 92 ? -12.587 -3.062 4.799 1.00 90.44 92 ILE A CA 1
ATOM 743 C C . ILE A 1 92 ? -11.901 -4.377 5.183 1.00 90.44 92 ILE A C 1
ATOM 745 O O . ILE A 1 92 ? -11.773 -5.263 4.339 1.00 90.44 92 ILE A O 1
ATOM 749 N N . HIS A 1 93 ? -11.515 -4.542 6.449 1.00 89.62 93 HIS A N 1
ATOM 750 C CA . HIS A 1 93 ? -10.859 -5.747 6.946 1.00 89.62 93 HIS A CA 1
ATOM 751 C C . HIS A 1 93 ? -11.744 -6.988 6.786 1.00 89.62 93 HIS A C 1
ATOM 753 O O . HIS A 1 93 ? -11.280 -8.007 6.275 1.00 89.62 93 HIS A O 1
ATOM 759 N N . LEU A 1 94 ? -13.029 -6.885 7.130 1.00 90.81 94 LEU A N 1
ATOM 760 C CA . LEU A 1 94 ? -14.032 -7.931 6.932 1.00 90.81 94 LEU A CA 1
ATOM 761 C C . LEU A 1 94 ? -14.225 -8.263 5.452 1.00 90.81 94 LEU A C 1
ATOM 763 O O . LEU A 1 94 ? -14.322 -9.433 5.089 1.00 90.81 94 LEU A O 1
ATOM 767 N N . SER A 1 95 ? -14.250 -7.260 4.574 1.00 89.00 95 SER A N 1
ATOM 768 C CA . SER A 1 95 ? -14.376 -7.481 3.130 1.00 89.00 95 SER A CA 1
ATOM 769 C C . SER A 1 95 ? -13.162 -8.209 2.539 1.00 89.00 95 SER A C 1
ATOM 771 O O . SER A 1 95 ? -13.325 -9.025 1.632 1.00 89.00 95 SER A O 1
ATOM 773 N N . ILE A 1 96 ? -11.961 -7.948 3.067 1.00 86.94 96 ILE A N 1
ATOM 774 C CA . ILE A 1 96 ? -10.723 -8.644 2.688 1.00 86.94 96 ILE A CA 1
ATOM 775 C C . ILE A 1 96 ? -10.711 -10.078 3.227 1.00 86.94 96 ILE A C 1
ATOM 777 O O . ILE A 1 96 ? -10.356 -10.999 2.495 1.00 86.94 96 ILE A O 1
ATOM 781 N N . SER A 1 97 ? -11.074 -10.279 4.497 1.00 86.25 97 SER A N 1
ATOM 782 C CA . SER A 1 97 ? -11.020 -11.592 5.152 1.00 86.25 97 SER A CA 1
ATOM 783 C C . SER A 1 97 ? -12.100 -12.553 4.658 1.00 86.25 97 SER A C 1
ATOM 785 O O . SER A 1 97 ? -11.868 -13.756 4.612 1.00 86.25 97 SER A O 1
ATOM 787 N N . SER A 1 98 ? -13.256 -12.025 4.250 1.00 87.94 98 SER A N 1
ATOM 788 C CA . SER A 1 98 ? -14.340 -12.796 3.630 1.00 87.94 98 SER A CA 1
ATOM 789 C C . SER A 1 98 ? -14.174 -13.008 2.124 1.00 87.94 98 SER A C 1
ATOM 791 O O . SER A 1 98 ? -15.041 -13.628 1.514 1.00 87.94 98 SER A O 1
ATOM 793 N N . GLU A 1 99 ? -13.105 -12.470 1.523 1.00 84.12 99 GLU A N 1
ATOM 794 C CA . GLU A 1 99 ? -12.817 -12.564 0.084 1.00 84.12 99 GLU A CA 1
ATOM 795 C C . GLU A 1 99 ? -14.003 -12.122 -0.797 1.00 84.12 99 GLU A C 1
ATOM 797 O O . GLU A 1 99 ? -14.161 -12.542 -1.938 1.00 84.12 99 GLU A O 1
ATOM 802 N N . GLN A 1 100 ? -14.844 -11.217 -0.285 1.00 81.81 100 GLN A N 1
ATOM 803 C CA . GLN A 1 100 ? -16.000 -10.680 -1.011 1.00 81.81 100 GLN A CA 1
ATOM 804 C C . GLN A 1 100 ? -15.609 -9.689 -2.109 1.00 81.81 100 GLN A C 1
ATOM 806 O O . GLN A 1 100 ? -16.437 -9.354 -2.957 1.00 81.81 100 GLN A O 1
ATOM 811 N N . GLY A 1 101 ? -14.363 -9.204 -2.083 1.00 82.25 101 GLY A N 1
ATOM 812 C CA . GLY A 1 101 ? -13.871 -8.168 -2.985 1.00 82.25 101 GLY A CA 1
ATOM 813 C C . GLY A 1 101 ? -14.653 -6.864 -2.865 1.00 82.25 101 GLY A C 1
ATOM 814 O O . GLY A 1 101 ? -15.405 -6.645 -1.921 1.00 82.25 101 GLY A O 1
ATOM 815 N N . GLY A 1 102 ? -14.466 -5.971 -3.839 1.00 85.19 102 GLY A N 1
ATOM 816 C CA . GLY A 1 102 ? -15.218 -4.720 -3.925 1.00 85.19 102 GLY A CA 1
ATOM 817 C C . GLY A 1 102 ? -14.351 -3.487 -4.148 1.00 85.19 102 GLY A C 1
ATOM 818 O O . GLY A 1 102 ? -13.138 -3.561 -4.346 1.00 85.19 102 GLY A O 1
ATOM 819 N N . SER A 1 103 ? -14.998 -2.326 -4.147 1.00 84.12 103 SER A N 1
ATOM 820 C CA . SER A 1 103 ? -14.339 -1.027 -4.268 1.00 84.12 103 SER A CA 1
ATOM 821 C C . SER A 1 103 ? -14.854 -0.080 -3.197 1.00 84.12 103 SER A C 1
ATOM 823 O O . SER A 1 103 ? -16.064 0.115 -3.082 1.00 84.12 103 SER A O 1
ATOM 825 N N . PHE A 1 104 ? -13.936 0.535 -2.461 1.00 85.31 104 PHE A N 1
ATOM 826 C CA . PHE A 1 104 ? -14.238 1.511 -1.424 1.00 85.31 104 PHE A CA 1
ATOM 827 C C . PHE A 1 104 ? -13.713 2.877 -1.844 1.00 85.31 104 PHE A C 1
ATOM 829 O O . PHE A 1 104 ? -12.609 3.003 -2.379 1.00 85.31 104 PHE A O 1
ATOM 836 N N . PHE A 1 105 ? -14.510 3.903 -1.572 1.00 84.75 105 PHE A N 1
ATOM 837 C CA . PHE A 1 105 ? -14.105 5.292 -1.708 1.00 84.75 105 PHE A CA 1
ATOM 838 C C . PHE A 1 105 ? -14.099 5.903 -0.319 1.00 84.75 105 PHE A C 1
ATOM 840 O O . PHE A 1 105 ? -15.136 5.960 0.339 1.00 84.75 105 PHE A O 1
ATOM 847 N N . LEU A 1 106 ? -12.920 6.322 0.126 1.00 83.75 106 LEU A N 1
ATOM 848 C CA . LEU A 1 106 ? -12.773 7.048 1.374 1.00 83.75 106 LEU A CA 1
ATOM 849 C C . LEU A 1 106 ? -12.793 8.536 1.046 1.00 83.75 106 LEU A C 1
ATOM 851 O O . LEU A 1 106 ? -11.825 9.057 0.484 1.00 83.75 106 LEU A O 1
ATOM 855 N N . ASP A 1 107 ? -13.915 9.179 1.360 1.00 83.38 107 ASP A N 1
ATOM 856 C CA . ASP A 1 107 ? -14.107 10.614 1.191 1.00 83.38 107 ASP A CA 1
ATOM 857 C C . ASP A 1 107 ? -14.134 11.282 2.561 1.00 83.38 107 ASP A C 1
ATOM 859 O O . ASP A 1 107 ? -14.999 10.988 3.383 1.00 83.38 107 ASP A O 1
ATOM 863 N N . ALA A 1 108 ? -13.156 12.143 2.834 1.00 78.88 108 ALA A N 1
ATOM 864 C CA . ALA A 1 108 ? -13.181 12.943 4.050 1.00 78.88 108 ALA A CA 1
ATOM 865 C C . ALA A 1 108 ? -12.404 14.265 3.876 1.00 78.88 108 ALA A C 1
ATOM 867 O O . ALA A 1 108 ? -11.528 14.363 3.011 1.00 78.88 108 ALA A O 1
ATOM 868 N N . PRO A 1 109 ? -12.637 15.271 4.732 1.00 79.38 109 PRO A N 1
ATOM 869 C CA . PRO A 1 109 ? -11.913 16.544 4.704 1.00 79.38 109 PRO A CA 1
ATOM 870 C C . PRO A 1 109 ? -10.402 16.402 4.931 1.00 79.38 109 PRO A C 1
ATOM 872 O O . PRO A 1 109 ? -9.937 15.459 5.568 1.00 79.38 109 PRO A O 1
ATOM 875 N N . GLY A 1 110 ? -9.595 17.342 4.441 1.00 77.50 110 GLY A N 1
ATOM 876 C CA . GLY A 1 110 ? -8.156 17.343 4.731 1.00 77.50 110 GLY A CA 1
ATOM 877 C C . GLY A 1 110 ? -7.875 17.300 6.242 1.00 77.50 110 GLY A C 1
ATOM 878 O O . GLY A 1 110 ? -8.547 17.976 7.013 1.00 77.50 110 GLY A O 1
ATOM 879 N N . GLY A 1 111 ? -6.892 16.497 6.663 1.00 76.38 111 GLY A N 1
ATOM 880 C CA . GLY A 1 111 ? -6.476 16.394 8.070 1.00 76.38 111 GLY A CA 1
ATOM 881 C C . GLY A 1 111 ? -7.157 15.300 8.906 1.00 76.38 111 GLY A C 1
ATOM 882 O O . GLY A 1 111 ? -6.735 15.076 10.031 1.00 76.38 111 GLY A O 1
ATOM 883 N N . THR A 1 112 ? -8.138 14.565 8.373 1.00 77.88 112 THR A N 1
ATOM 884 C CA . THR A 1 112 ? -8.871 13.518 9.123 1.00 77.88 112 THR A CA 1
ATOM 885 C C . THR A 1 112 ? -8.221 12.125 9.066 1.00 77.88 112 THR A C 1
ATOM 887 O O . THR A 1 112 ? -8.905 11.144 8.804 1.00 77.88 112 THR A O 1
ATOM 890 N N . GLY A 1 113 ? -6.892 12.020 9.125 1.00 82.00 113 GLY A N 1
ATOM 891 C CA . GLY A 1 113 ? -6.243 10.703 9.267 1.00 82.00 113 GLY A CA 1
ATOM 892 C C . GLY A 1 113 ? -6.367 9.705 8.097 1.00 82.00 113 GLY A C 1
ATOM 893 O O . GLY A 1 113 ? -5.807 8.622 8.173 1.00 82.00 113 GLY A O 1
ATOM 894 N N . LYS A 1 114 ? -6.997 10.039 6.961 1.00 84.12 114 LYS A N 1
ATOM 895 C CA . LYS A 1 114 ? -7.180 9.110 5.815 1.00 84.12 114 LYS A CA 1
ATOM 896 C C . LYS A 1 114 ? -5.918 8.361 5.388 1.00 84.12 114 LYS A C 1
ATOM 898 O O . LYS A 1 114 ? -5.953 7.159 5.144 1.00 84.12 114 LYS A O 1
ATOM 903 N N . THR A 1 115 ? -4.805 9.081 5.275 1.00 85.62 115 THR A N 1
ATOM 904 C CA . THR A 1 115 ? -3.522 8.482 4.898 1.00 85.62 115 THR A CA 1
ATOM 905 C C . THR A 1 115 ? -3.045 7.496 5.955 1.00 85.62 115 THR A C 1
ATOM 907 O O . THR A 1 115 ? -2.570 6.422 5.608 1.00 85.62 115 THR A O 1
ATOM 910 N N . PHE A 1 116 ? -3.221 7.837 7.232 1.00 87.62 116 PHE A N 1
ATOM 911 C CA . PHE A 1 116 ? -2.906 6.957 8.347 1.00 87.62 116 PHE A CA 1
ATOM 912 C C . PHE A 1 116 ? -3.750 5.678 8.301 1.00 87.62 116 PHE A C 1
ATOM 914 O O . PHE A 1 116 ? -3.185 4.587 8.335 1.00 87.62 116 PHE A O 1
ATOM 921 N N . LEU A 1 117 ? -5.063 5.801 8.090 1.00 89.50 117 LEU A N 1
ATOM 922 C CA . LEU A 1 117 ? -5.971 4.661 7.956 1.00 89.50 117 LEU A CA 1
ATOM 923 C C . LEU A 1 117 ? -5.556 3.718 6.812 1.00 89.50 117 LEU A C 1
ATOM 925 O O . LEU A 1 117 ? -5.527 2.502 6.976 1.00 89.50 117 LEU A O 1
ATOM 929 N N . ILE A 1 118 ? -5.171 4.260 5.654 1.00 89.12 118 ILE A N 1
ATOM 930 C CA . ILE A 1 118 ? -4.713 3.447 4.514 1.00 89.12 118 ILE A CA 1
ATOM 931 C C . ILE A 1 118 ? -3.379 2.773 4.812 1.00 89.12 118 ILE A C 1
ATOM 933 O O . ILE A 1 118 ? -3.208 1.601 4.479 1.00 89.12 118 ILE A O 1
ATOM 937 N N . SER A 1 119 ? -2.439 3.490 5.428 1.00 90.00 119 SER A N 1
ATOM 938 C CA . SER A 1 119 ? -1.156 2.918 5.837 1.00 90.00 119 SER A CA 1
ATOM 939 C C . SER A 1 119 ? -1.349 1.787 6.847 1.00 90.00 119 SER A C 1
ATOM 941 O O . SER A 1 119 ? -0.684 0.759 6.725 1.00 90.00 119 SER A O 1
ATOM 943 N N . LEU A 1 120 ? -2.312 1.915 7.764 1.00 92.06 120 LEU A N 1
ATOM 944 C CA . LEU A 1 120 ? -2.683 0.864 8.709 1.00 92.06 120 LEU A CA 1
ATOM 945 C C . LEU A 1 120 ? -3.272 -0.366 8.005 1.00 92.06 120 LEU A C 1
ATOM 947 O O . LEU A 1 120 ? -2.819 -1.483 8.246 1.00 92.06 120 LEU A O 1
ATOM 951 N N . ILE A 1 121 ? -4.208 -0.177 7.069 1.00 92.00 121 ILE A N 1
ATOM 952 C CA . ILE A 1 121 ? -4.790 -1.279 6.281 1.00 92.00 121 ILE A CA 1
ATOM 953 C C . ILE A 1 121 ? -3.709 -1.987 5.448 1.00 92.00 121 ILE A C 1
ATOM 955 O O . ILE A 1 121 ? -3.661 -3.216 5.400 1.00 92.00 121 ILE A O 1
ATOM 959 N N . LEU A 1 122 ? -2.816 -1.233 4.802 1.00 90.38 122 LEU A N 1
ATOM 960 C CA . LEU A 1 122 ? -1.693 -1.797 4.048 1.00 90.38 122 LEU A CA 1
ATOM 961 C C . LEU A 1 122 ? -0.773 -2.622 4.956 1.00 90.38 122 LEU A C 1
ATOM 963 O O . LEU A 1 122 ? -0.401 -3.737 4.586 1.00 90.38 122 LEU A O 1
ATOM 967 N N . ALA A 1 123 ? -0.429 -2.095 6.134 1.00 91.06 123 ALA A N 1
ATOM 968 C CA . ALA A 1 123 ? 0.396 -2.787 7.117 1.00 91.06 123 ALA A CA 1
ATOM 969 C C . ALA A 1 123 ? -0.267 -4.082 7.608 1.00 91.06 123 ALA A C 1
ATOM 971 O O . ALA A 1 123 ? 0.402 -5.111 7.658 1.00 91.06 123 ALA A O 1
ATOM 972 N N . ARG A 1 124 ? -1.582 -4.067 7.873 1.00 92.06 124 ARG A N 1
ATOM 973 C CA . ARG A 1 124 ? -2.361 -5.246 8.290 1.00 92.06 124 ARG A CA 1
ATOM 974 C C . ARG A 1 124 ? -2.329 -6.371 7.263 1.00 92.06 124 ARG A C 1
ATOM 976 O O . ARG A 1 124 ? -2.162 -7.529 7.621 1.00 92.06 124 ARG A 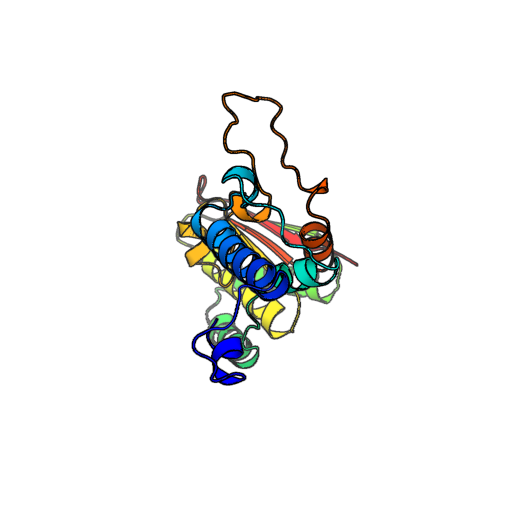O 1
ATOM 983 N N . ILE A 1 125 ? -2.497 -6.053 5.983 1.00 89.94 125 ILE A N 1
ATOM 984 C CA . ILE A 1 125 ? -2.488 -7.072 4.922 1.00 89.94 125 ILE A CA 1
ATOM 985 C C . ILE A 1 125 ? -1.073 -7.634 4.744 1.00 89.94 125 ILE A C 1
ATOM 987 O O . ILE A 1 125 ? -0.886 -8.844 4.625 1.00 89.94 125 ILE A O 1
ATOM 991 N N . ARG A 1 126 ? -0.060 -6.766 4.772 1.00 89.19 126 ARG A N 1
ATOM 992 C CA . ARG A 1 126 ? 1.341 -7.174 4.609 1.00 89.19 126 ARG A CA 1
ATOM 993 C C . ARG A 1 126 ? 1.872 -7.959 5.804 1.00 89.19 126 ARG A C 1
ATOM 995 O O . ARG A 1 126 ? 2.648 -8.885 5.598 1.00 89.19 126 ARG A O 1
ATOM 1002 N N . SER A 1 127 ? 1.427 -7.664 7.028 1.00 90.19 127 SER A N 1
ATOM 1003 C CA . SER A 1 127 ? 1.793 -8.454 8.211 1.00 90.19 127 SER A CA 1
ATOM 1004 C C . SER A 1 127 ? 1.273 -9.893 8.132 1.00 90.19 127 SER A C 1
ATOM 1006 O O . SER A 1 127 ? 1.894 -10.805 8.670 1.00 90.19 127 SER A O 1
ATOM 1008 N N . GLN A 1 128 ? 0.189 -10.115 7.382 1.00 88.38 128 GLN A N 1
ATOM 1009 C CA . GLN A 1 128 ? -0.377 -11.431 7.076 1.00 88.38 128 GLN A CA 1
ATOM 1010 C C . GLN A 1 128 ? 0.283 -12.118 5.864 1.00 88.38 128 GLN A C 1
ATOM 1012 O O . GLN A 1 128 ? -0.244 -13.112 5.367 1.00 88.38 128 GLN A O 1
ATOM 1017 N N . ASN A 1 129 ? 1.423 -11.615 5.370 1.00 85.75 129 ASN A N 1
ATOM 1018 C CA . ASN A 1 129 ? 2.103 -12.096 4.158 1.00 85.75 129 ASN A CA 1
ATOM 1019 C C . ASN A 1 129 ? 1.239 -12.040 2.884 1.00 85.75 129 ASN A C 1
ATOM 1021 O O . ASN A 1 129 ? 1.458 -12.797 1.936 1.00 85.75 129 ASN A O 1
ATOM 1025 N N . HIS A 1 130 ? 0.253 -11.145 2.838 1.00 85.62 130 HIS A N 1
ATOM 1026 C CA . HIS A 1 130 ? -0.541 -10.904 1.640 1.00 85.62 130 HIS A CA 1
ATOM 1027 C C . HIS A 1 130 ? -0.003 -9.707 0.846 1.00 85.62 130 HIS A C 1
ATOM 1029 O O . HIS A 1 130 ? 0.523 -8.740 1.400 1.00 85.62 130 HIS A O 1
ATOM 1035 N N . ILE A 1 131 ? -0.177 -9.753 -0.477 1.00 82.75 131 ILE A N 1
ATOM 1036 C CA . ILE A 1 131 ? 0.261 -8.685 -1.380 1.00 82.75 131 ILE A CA 1
ATOM 1037 C C . ILE A 1 131 ? -0.717 -7.507 -1.281 1.00 82.75 131 ILE A C 1
ATOM 1039 O O . ILE A 1 131 ? -1.907 -7.638 -1.589 1.00 82.75 131 ILE A O 1
ATOM 1043 N N . ALA A 1 132 ? -0.197 -6.341 -0.888 1.00 86.44 132 ALA A N 1
ATOM 1044 C CA . ALA A 1 132 ? -0.936 -5.081 -0.834 1.00 86.44 132 ALA A CA 1
ATOM 1045 C C . ALA A 1 132 ? -0.187 -3.985 -1.607 1.00 86.44 132 ALA A C 1
ATOM 1047 O O . ALA A 1 132 ? 0.915 -3.564 -1.230 1.00 86.44 132 ALA A O 1
ATOM 1048 N N . ILE A 1 133 ? -0.794 -3.512 -2.695 1.00 85.25 133 ILE A N 1
ATOM 1049 C CA . ILE A 1 133 ? -0.193 -2.555 -3.623 1.00 85.25 133 ILE A CA 1
ATOM 1050 C C . ILE A 1 133 ? -0.643 -1.145 -3.257 1.00 85.25 133 ILE A C 1
ATOM 1052 O O . ILE A 1 133 ? -1.831 -0.832 -3.313 1.00 85.25 133 ILE A O 1
ATOM 1056 N N . ALA A 1 134 ? 0.324 -0.281 -2.956 1.00 87.44 134 ALA A N 1
ATOM 1057 C CA . ALA A 1 134 ? 0.084 1.128 -2.688 1.00 87.44 134 ALA A CA 1
ATOM 1058 C C . ALA A 1 134 ? 0.476 1.989 -3.893 1.00 87.44 134 ALA A C 1
ATOM 1060 O O . ALA A 1 134 ? 1.636 2.001 -4.313 1.00 87.44 134 ALA A O 1
ATOM 1061 N N . ILE A 1 135 ? -0.490 2.713 -4.457 1.00 84.56 135 ILE A N 1
ATOM 1062 C CA . ILE A 1 135 ? -0.293 3.604 -5.601 1.00 84.56 135 ILE A CA 1
ATOM 1063 C C . ILE A 1 135 ? -0.715 5.022 -5.227 1.00 84.56 135 ILE A C 1
ATOM 1065 O O . ILE A 1 135 ? -1.770 5.240 -4.637 1.00 84.56 135 ILE A O 1
ATOM 1069 N N . ALA A 1 136 ? 0.077 6.013 -5.623 1.00 84.94 136 ALA A N 1
ATOM 1070 C CA . ALA A 1 136 ? -0.296 7.416 -5.490 1.00 84.94 136 ALA A CA 1
ATOM 1071 C C . ALA A 1 136 ? -0.020 8.213 -6.768 1.00 84.94 136 ALA A C 1
ATOM 1073 O O . ALA A 1 136 ? 0.870 7.880 -7.545 1.00 84.94 136 ALA A O 1
ATOM 1074 N N . SER A 1 137 ? -0.756 9.295 -7.013 1.00 80.81 137 SER A N 1
ATOM 1075 C CA . SER A 1 137 ? -0.554 10.105 -8.224 1.00 80.81 137 SER A CA 1
ATOM 1076 C C . SER A 1 137 ? 0.713 10.978 -8.178 1.00 80.81 137 SER A C 1
ATOM 1078 O O . SER A 1 137 ? 1.206 11.377 -9.228 1.00 80.81 137 SER A O 1
ATOM 1080 N N . SER A 1 138 ? 1.251 11.265 -6.984 1.00 79.31 138 SER A N 1
ATOM 1081 C CA . SER A 1 138 ? 2.433 12.115 -6.757 1.00 79.31 138 SER A CA 1
ATOM 1082 C C . SER A 1 138 ? 3.525 11.377 -5.981 1.00 79.31 138 SER A C 1
ATOM 1084 O O . SER A 1 138 ? 3.226 10.548 -5.125 1.00 79.31 138 SER A O 1
ATOM 1086 N N . GLY A 1 139 ? 4.793 11.718 -6.233 1.00 74.00 139 GLY A N 1
ATOM 1087 C CA . GLY A 1 139 ? 5.935 11.173 -5.487 1.00 74.00 139 GLY A CA 1
ATOM 1088 C C . GLY A 1 139 ? 5.899 11.507 -3.992 1.00 74.00 139 GLY A C 1
ATOM 1089 O O . GLY A 1 139 ? 6.221 10.655 -3.175 1.00 74.00 139 GLY A O 1
ATOM 1090 N N . ILE A 1 140 ? 5.411 12.695 -3.619 1.00 76.12 140 ILE A N 1
ATOM 1091 C CA . ILE A 1 140 ? 5.264 13.103 -2.205 1.00 76.12 140 ILE A CA 1
ATOM 1092 C C . ILE A 1 140 ? 4.181 12.271 -1.503 1.00 76.12 140 ILE A C 1
ATOM 1094 O O . ILE A 1 140 ? 4.259 11.976 -0.320 1.00 76.12 140 ILE A O 1
ATOM 1098 N N . ALA A 1 141 ? 3.154 11.857 -2.241 1.00 76.06 141 ALA A N 1
ATOM 1099 C CA . ALA A 1 141 ? 2.105 11.004 -1.702 1.00 76.06 141 ALA A CA 1
ATOM 1100 C C . ALA A 1 141 ? 2.604 9.561 -1.483 1.00 76.06 141 ALA A C 1
ATOM 1102 O O . ALA A 1 141 ? 2.169 8.899 -0.545 1.00 76.06 141 ALA A O 1
ATOM 1103 N N . VAL A 1 142 ? 3.557 9.095 -2.299 1.00 79.62 142 VAL A N 1
ATOM 1104 C CA . VAL A 1 142 ? 4.202 7.785 -2.124 1.00 79.62 142 VAL A CA 1
ATOM 1105 C C . VAL A 1 142 ? 5.020 7.711 -0.841 1.00 79.62 142 VAL A C 1
ATOM 1107 O O . VAL A 1 142 ? 5.006 6.670 -0.203 1.00 79.62 142 VAL A O 1
ATOM 1110 N N . THR A 1 143 ? 5.694 8.784 -0.414 1.00 78.31 143 THR A N 1
ATOM 1111 C CA . THR A 1 143 ? 6.527 8.732 0.804 1.00 78.31 143 THR A CA 1
ATOM 1112 C C . THR A 1 143 ? 5.727 8.468 2.081 1.00 78.31 143 THR A C 1
ATOM 1114 O O . THR A 1 143 ? 6.309 8.112 3.097 1.00 78.31 143 THR A O 1
ATOM 1117 N N . LEU A 1 144 ? 4.405 8.652 2.042 1.00 80.88 144 LEU A N 1
ATOM 1118 C CA . LEU A 1 144 ? 3.500 8.375 3.160 1.00 80.88 144 LEU A CA 1
ATOM 1119 C C . LEU A 1 144 ? 2.975 6.931 3.166 1.00 80.88 144 LEU A C 1
ATOM 1121 O O . LEU A 1 144 ? 2.371 6.505 4.149 1.00 80.88 144 LEU A O 1
ATOM 1125 N N . LEU A 1 145 ? 3.174 6.199 2.069 1.00 82.94 145 LEU A N 1
ATOM 1126 C CA . LEU A 1 145 ? 2.708 4.834 1.884 1.00 82.94 145 LEU A CA 1
ATOM 1127 C C . LEU A 1 145 ? 3.926 3.922 1.791 1.00 82.94 145 LEU A C 1
ATOM 1129 O O . LEU A 1 145 ? 4.672 3.970 0.813 1.00 82.94 145 LEU A O 1
ATOM 1133 N N . ASP A 1 146 ? 4.119 3.068 2.791 1.00 80.75 146 ASP A N 1
ATOM 1134 C CA . ASP A 1 146 ? 5.259 2.158 2.790 1.00 80.75 146 ASP A CA 1
ATOM 1135 C C . ASP A 1 146 ? 5.228 1.244 1.548 1.00 80.75 146 ASP A C 1
ATOM 1137 O O . ASP A 1 146 ? 4.164 0.771 1.126 1.00 80.75 146 ASP A O 1
ATOM 1141 N N . GLY A 1 147 ? 6.373 1.062 0.891 1.00 77.12 147 GLY A N 1
ATOM 1142 C CA . GLY A 1 147 ? 6.473 0.370 -0.402 1.00 77.12 147 GLY A CA 1
ATOM 1143 C C . GLY A 1 147 ? 5.607 0.952 -1.537 1.00 77.12 147 GLY A C 1
ATOM 1144 O O . GLY A 1 147 ? 5.308 0.242 -2.502 1.00 77.12 147 GLY A O 1
ATOM 1145 N N . GLY A 1 148 ? 5.153 2.205 -1.432 1.00 81.88 148 GLY A N 1
ATOM 1146 C CA . GLY A 1 148 ? 4.301 2.849 -2.427 1.00 81.88 148 GLY A CA 1
ATOM 1147 C C . GLY A 1 148 ? 4.993 3.103 -3.770 1.00 81.88 148 GLY A C 1
ATOM 1148 O O . GLY A 1 148 ? 6.216 3.201 -3.874 1.00 81.88 148 GLY A O 1
ATOM 1149 N N . ARG A 1 149 ? 4.195 3.243 -4.833 1.00 79.50 149 ARG A N 1
ATOM 1150 C CA . ARG A 1 149 ? 4.661 3.596 -6.184 1.00 79.50 149 ARG A CA 1
ATOM 1151 C C . ARG A 1 149 ? 3.822 4.721 -6.768 1.00 79.50 149 ARG A C 1
ATOM 1153 O O . ARG A 1 149 ? 2.634 4.845 -6.478 1.00 79.50 149 ARG A O 1
ATOM 1160 N N . THR A 1 150 ? 4.421 5.549 -7.620 1.00 78.56 150 THR A N 1
ATOM 1161 C CA . THR A 1 150 ? 3.627 6.547 -8.336 1.00 78.56 150 THR A CA 1
ATOM 1162 C C . THR A 1 150 ? 2.792 5.845 -9.404 1.00 78.56 150 THR A C 1
ATOM 1164 O O . THR A 1 150 ? 3.232 4.858 -9.988 1.00 78.56 150 THR A O 1
ATOM 1167 N N . ALA A 1 151 ? 1.598 6.347 -9.715 1.00 75.31 151 ALA A N 1
ATOM 1168 C CA . ALA A 1 151 ? 0.767 5.801 -10.790 1.00 75.31 151 ALA A CA 1
ATOM 1169 C C . ALA A 1 151 ? 1.534 5.773 -12.123 1.00 75.31 151 ALA A C 1
ATOM 1171 O O . ALA A 1 151 ? 1.417 4.827 -12.901 1.00 75.31 151 ALA A O 1
ATOM 1172 N N . HIS A 1 152 ? 2.384 6.780 -12.345 1.00 73.06 152 HIS A N 1
ATOM 1173 C CA . HIS A 1 152 ? 3.271 6.846 -13.497 1.00 73.06 152 HIS A CA 1
ATOM 1174 C C . HIS A 1 152 ? 4.267 5.676 -13.547 1.00 73.06 152 HIS A C 1
ATOM 1176 O O . HIS A 1 152 ? 4.379 5.040 -14.597 1.00 73.06 152 HIS A O 1
ATOM 1182 N N . SER A 1 153 ? 4.937 5.339 -12.436 1.00 72.19 153 SER A N 1
ATOM 1183 C CA . SER A 1 153 ? 5.879 4.213 -12.401 1.00 72.19 153 SER A CA 1
ATOM 1184 C C . SER A 1 153 ? 5.178 2.851 -12.383 1.00 72.19 153 SER A C 1
ATOM 1186 O O . SER A 1 153 ? 5.634 1.928 -13.056 1.00 72.19 153 SER A O 1
ATOM 1188 N N . ALA A 1 154 ? 4.045 2.737 -11.687 1.00 71.81 154 ALA A N 1
ATOM 1189 C CA . ALA A 1 154 ? 3.253 1.515 -11.583 1.00 71.81 154 ALA A CA 1
ATOM 1190 C C . ALA A 1 154 ? 2.635 1.098 -12.928 1.00 71.81 154 ALA A C 1
ATOM 1192 O O . ALA A 1 154 ? 2.740 -0.058 -13.328 1.00 71.81 154 ALA A O 1
ATOM 1193 N N . PHE A 1 155 ? 2.027 2.036 -13.661 1.00 71.50 155 PHE A N 1
ATOM 1194 C CA . PHE A 1 155 ? 1.304 1.736 -14.905 1.00 71.50 155 PHE A CA 1
ATOM 1195 C C . PHE A 1 155 ? 2.077 2.088 -16.182 1.00 71.50 155 PHE A C 1
ATOM 1197 O O . PHE A 1 155 ? 1.545 1.911 -17.280 1.00 71.50 155 PHE A O 1
ATOM 1204 N N . LYS A 1 156 ? 3.320 2.580 -16.053 1.00 68.75 156 LYS A N 1
ATOM 1205 C CA . LYS A 1 156 ? 4.154 3.081 -17.162 1.00 68.75 156 LYS A CA 1
ATOM 1206 C C . LYS A 1 156 ? 3.367 4.063 -18.040 1.00 68.75 156 LYS A C 1
ATOM 1208 O O . LYS A 1 156 ? 3.249 3.882 -19.253 1.00 68.75 156 LYS A O 1
ATOM 1213 N N . LEU A 1 157 ? 2.763 5.068 -17.396 1.00 66.06 157 LEU A N 1
ATOM 1214 C CA . LEU A 1 157 ? 1.922 6.056 -18.079 1.00 66.06 157 LEU A CA 1
ATOM 1215 C C . LEU A 1 157 ? 2.768 6.863 -19.082 1.00 66.06 157 LEU A C 1
ATOM 1217 O O . LEU A 1 157 ? 3.860 7.296 -18.723 1.00 66.06 157 LEU A O 1
ATOM 1221 N N . PRO A 1 158 ? 2.303 7.095 -20.316 1.00 64.06 158 PRO A N 1
ATOM 1222 C CA . PRO A 1 158 ? 3.034 7.911 -21.282 1.00 64.06 158 PRO A CA 1
ATOM 1223 C C . PRO A 1 158 ? 3.083 9.385 -20.839 1.00 64.06 158 PRO A C 1
ATOM 1225 O O . PRO A 1 158 ? 2.055 9.973 -20.523 1.00 64.06 158 PRO A O 1
ATOM 1228 N N . LEU A 1 159 ? 4.277 9.993 -20.834 1.00 63.38 159 LEU A N 1
ATOM 1229 C CA . LEU A 1 159 ? 4.475 11.411 -20.466 1.00 63.38 159 LEU A CA 1
ATOM 1230 C C . LEU A 1 159 ? 4.085 12.389 -21.589 1.00 63.38 159 LEU A C 1
ATOM 1232 O O . LEU A 1 159 ? 3.796 13.555 -21.340 1.00 63.38 159 LEU A O 1
ATOM 1236 N N . ASN A 1 160 ? 4.050 11.907 -22.831 1.00 62.31 160 ASN A N 1
ATOM 1237 C CA . ASN A 1 160 ? 3.863 12.712 -24.038 1.00 62.31 160 ASN A CA 1
ATOM 1238 C C . ASN A 1 160 ? 2.392 12.756 -24.479 1.00 62.31 160 ASN A C 1
ATOM 1240 O O . ASN A 1 160 ? 2.047 12.372 -25.592 1.00 62.31 160 ASN A O 1
ATOM 1244 N N . ILE A 1 161 ? 1.515 13.215 -23.587 1.00 59.38 161 ILE A N 1
ATOM 1245 C CA . ILE A 1 161 ? 0.065 13.295 -23.839 1.00 59.38 161 ILE A CA 1
ATOM 1246 C C . ILE A 1 161 ? -0.258 14.428 -24.834 1.00 59.38 161 ILE A C 1
ATOM 1248 O O . ILE A 1 161 ? -1.195 14.336 -25.618 1.00 59.38 161 ILE A O 1
ATOM 1252 N N . HIS A 1 162 ? 0.568 15.482 -24.863 1.00 59.94 162 HIS A N 1
ATOM 1253 C CA . HIS A 1 162 ? 0.404 16.620 -25.777 1.00 59.94 162 HIS A CA 1
ATOM 1254 C C . HIS A 1 162 ? 0.690 16.290 -27.248 1.00 59.94 162 HIS A C 1
ATOM 1256 O O . HIS A 1 162 ? 0.144 16.937 -28.135 1.00 59.94 162 HIS A O 1
ATOM 1262 N N . THR A 1 163 ? 1.546 15.304 -27.517 1.00 58.88 163 THR A N 1
ATOM 1263 C CA . THR A 1 163 ? 1.897 14.867 -28.879 1.00 58.88 163 THR A CA 1
ATOM 1264 C C . THR A 1 163 ? 1.170 13.595 -29.303 1.00 58.88 163 THR A C 1
ATOM 1266 O O . THR A 1 163 ? 1.208 13.246 -30.480 1.00 58.88 163 THR A O 1
ATOM 1269 N N . ASN A 1 164 ? 0.492 12.912 -28.378 1.00 60.16 164 ASN A N 1
ATOM 1270 C CA . ASN A 1 164 ? -0.301 11.727 -28.668 1.00 60.16 164 ASN A CA 1
ATOM 1271 C C . ASN A 1 164 ? -1.569 11.697 -27.787 1.00 60.16 164 ASN A C 1
ATOM 1273 O O . ASN A 1 164 ? -1.515 11.202 -26.660 1.00 60.16 164 ASN A O 1
ATOM 1277 N N . PRO A 1 165 ? -2.710 12.211 -28.279 1.00 60.31 165 PRO A N 1
ATOM 1278 C CA . PRO A 1 165 ? -3.967 12.216 -27.529 1.00 60.31 165 PRO A CA 1
ATOM 1279 C C . PRO A 1 165 ? -4.548 10.808 -27.306 1.00 60.31 165 PRO A C 1
ATOM 1281 O O . PRO A 1 165 ? -5.313 10.615 -26.366 1.00 60.31 165 PRO A O 1
ATOM 1284 N N . ASP A 1 166 ? -4.127 9.811 -28.094 1.00 62.97 166 ASP A N 1
ATOM 1285 C CA . ASP A 1 166 ? -4.510 8.400 -27.940 1.00 62.97 166 ASP A CA 1
ATOM 1286 C C . ASP A 1 166 ? -3.528 7.614 -27.051 1.00 62.97 166 ASP A C 1
ATOM 1288 O O . ASP A 1 166 ? -3.499 6.379 -27.060 1.00 62.97 166 ASP A O 1
ATOM 1292 N N . ALA A 1 167 ? -2.670 8.305 -26.293 1.00 59.50 167 ALA A N 1
ATOM 1293 C CA . ALA A 1 167 ? -1.659 7.677 -25.456 1.00 59.50 167 ALA A CA 1
ATOM 1294 C C . ALA A 1 167 ? -2.294 6.902 -24.285 1.00 59.50 167 ALA A C 1
ATOM 1296 O O . ALA A 1 167 ? -2.496 7.410 -23.185 1.00 59.50 167 ALA A O 1
ATOM 1297 N N . VAL A 1 168 ? -2.576 5.623 -24.519 1.00 59.56 168 VAL A N 1
ATOM 1298 C CA . VAL A 1 168 ? -3.053 4.671 -23.511 1.00 59.56 168 VAL A CA 1
ATOM 1299 C C . VAL A 1 168 ? -1.900 4.037 -22.736 1.00 59.56 168 VAL A C 1
ATOM 1301 O O . VAL A 1 168 ? -0.824 3.768 -23.276 1.00 59.56 168 VAL A O 1
ATOM 1304 N N . CYS A 1 169 ? -2.134 3.742 -21.452 1.00 56.81 169 CYS A N 1
ATOM 1305 C CA . CYS A 1 169 ? -1.177 2.979 -20.653 1.00 56.81 169 CYS A CA 1
ATOM 1306 C C . CYS A 1 169 ? -0.962 1.586 -21.268 1.00 56.81 169 CYS A C 1
ATOM 1308 O O . CYS A 1 169 ? -1.912 0.885 -21.629 1.00 56.81 169 CYS A O 1
ATOM 1310 N N . ASN A 1 170 ? 0.295 1.159 -21.393 1.00 58.25 170 ASN A N 1
ATOM 1311 C CA . ASN A 1 170 ? 0.621 -0.100 -22.064 1.00 58.25 170 ASN A CA 1
ATOM 1312 C C . ASN A 1 170 ? 0.728 -1.274 -21.082 1.00 58.25 170 ASN A C 1
ATOM 1314 O O . ASN A 1 170 ? 1.678 -2.056 -21.123 1.00 58.25 170 ASN A O 1
ATOM 1318 N N . VAL A 1 171 ? -0.254 -1.402 -20.185 1.00 52.62 171 VAL A N 1
ATOM 1319 C CA . VAL A 1 171 ? -0.267 -2.431 -19.126 1.00 52.62 171 VAL A CA 1
ATOM 1320 C C . VAL A 1 171 ? -0.243 -3.848 -19.713 1.00 52.62 171 VAL A C 1
ATOM 1322 O O . VAL A 1 171 ? 0.365 -4.746 -19.137 1.00 52.62 171 VAL A O 1
ATOM 1325 N N . LYS A 1 172 ? -0.793 -4.043 -20.922 1.00 49.56 172 LYS A N 1
ATOM 1326 C CA . LYS A 1 172 ? -0.782 -5.331 -21.641 1.00 49.56 172 LYS A CA 1
ATOM 1327 C C . LYS A 1 172 ? 0.625 -5.832 -22.004 1.00 49.56 172 LYS A C 1
ATOM 1329 O O . LYS A 1 172 ? 0.786 -7.025 -22.238 1.00 49.56 172 LYS A O 1
ATOM 1334 N N . LYS A 1 173 ? 1.641 -4.960 -22.039 1.00 49.50 173 LYS A N 1
ATOM 1335 C CA . LYS A 1 173 ? 3.041 -5.336 -22.315 1.00 49.50 173 LYS A CA 1
ATOM 1336 C C . LYS A 1 173 ? 3.863 -5.631 -21.055 1.00 49.50 173 LYS A C 1
ATOM 1338 O O . LYS A 1 173 ? 5.050 -5.916 -21.178 1.00 49.50 173 LYS A O 1
ATOM 1343 N N . ILE A 1 174 ? 3.260 -5.581 -19.862 1.00 58.19 174 ILE A N 1
ATOM 1344 C CA . ILE A 1 174 ? 3.936 -5.857 -18.586 1.00 58.19 174 ILE A CA 1
ATOM 1345 C C . ILE A 1 174 ? 3.285 -7.094 -17.935 1.00 58.19 174 ILE A C 1
ATOM 1347 O O . ILE A 1 174 ? 2.534 -6.965 -16.966 1.00 58.19 174 ILE A O 1
ATOM 1351 N N . PRO A 1 175 ? 3.518 -8.309 -18.470 1.00 58.97 175 PRO A N 1
ATOM 1352 C CA . PRO A 1 175 ? 2.852 -9.525 -17.992 1.00 58.97 175 PRO A CA 1
ATOM 1353 C C . PRO A 1 175 ? 3.122 -9.801 -16.505 1.00 58.97 175 PRO A C 1
ATOM 1355 O O . PRO A 1 175 ? 2.243 -10.300 -15.806 1.00 58.97 175 PRO A O 1
ATOM 1358 N N . VAL A 1 176 ? 4.304 -9.414 -16.014 1.00 63.06 176 VAL A N 1
ATOM 1359 C CA . VAL A 1 176 ? 4.704 -9.545 -14.606 1.00 63.06 176 VAL A CA 1
ATOM 1360 C C . VAL A 1 176 ? 3.840 -8.665 -13.704 1.00 63.06 176 VAL A C 1
ATOM 1362 O O . VAL A 1 176 ? 3.206 -9.174 -12.785 1.00 63.06 176 VAL A O 1
ATOM 1365 N N . TRP A 1 177 ? 3.730 -7.370 -14.013 1.00 66.94 177 TRP A N 1
ATOM 1366 C CA . TRP A 1 177 ? 2.899 -6.437 -13.248 1.00 66.94 177 TRP A CA 1
ATOM 1367 C C . TRP A 1 177 ? 1.418 -6.827 -13.262 1.00 66.94 177 TRP A C 1
ATOM 1369 O O . TRP A 1 177 ? 0.740 -6.726 -12.247 1.00 66.94 177 TRP A O 1
ATOM 1379 N N . LEU A 1 178 ? 0.909 -7.344 -14.385 1.00 64.81 178 LEU A N 1
ATOM 1380 C CA . LEU A 1 178 ? -0.473 -7.818 -14.453 1.00 64.81 178 LEU A CA 1
ATOM 1381 C C . LEU A 1 178 ? -0.708 -9.037 -13.552 1.00 64.81 178 LEU A C 1
ATOM 1383 O O . LEU A 1 178 ? -1.731 -9.101 -12.877 1.00 64.81 178 LEU A O 1
ATOM 1387 N N . LYS A 1 179 ? 0.221 -10.001 -13.535 1.00 67.12 179 LYS A N 1
ATOM 1388 C CA . LYS A 1 179 ? 0.154 -11.158 -12.631 1.00 67.12 179 LYS A CA 1
ATOM 1389 C C . LYS A 1 179 ? 0.228 -10.714 -11.170 1.00 67.12 179 LYS A C 1
ATOM 1391 O O . LYS A 1 179 ? -0.526 -11.202 -10.341 1.00 67.12 179 LYS A O 1
ATOM 1396 N N . PHE A 1 180 ? 1.078 -9.736 -10.892 1.00 70.56 180 PHE A N 1
ATOM 1397 C CA . PHE A 1 180 ? 1.228 -9.141 -9.576 1.00 70.56 180 PHE A CA 1
ATOM 1398 C C . PHE A 1 180 ? -0.053 -8.440 -9.091 1.00 70.56 180 PHE A C 1
ATOM 1400 O O . PHE A 1 180 ? -0.535 -8.731 -8.004 1.00 70.56 180 PHE A O 1
ATOM 1407 N N . CYS A 1 181 ? -0.680 -7.602 -9.925 1.00 72.25 181 CYS A N 1
ATOM 1408 C CA . CYS A 1 181 ? -1.969 -6.984 -9.599 1.00 72.25 181 CYS A CA 1
ATOM 1409 C C . CYS A 1 181 ? -3.103 -8.000 -9.419 1.00 72.25 181 CYS A C 1
ATOM 1411 O O . CYS A 1 181 ? -4.025 -7.732 -8.655 1.00 72.25 181 CYS A O 1
ATOM 1413 N N . LYS A 1 182 ? -3.062 -9.136 -10.128 1.00 73.25 182 LYS A N 1
ATOM 1414 C CA . LYS A 1 182 ? -4.060 -10.204 -9.977 1.00 73.25 182 LYS A CA 1
ATOM 1415 C C . LYS A 1 182 ? -3.962 -10.906 -8.624 1.00 73.25 182 LYS A C 1
ATOM 1417 O O . LYS A 1 182 ? -4.996 -11.166 -8.035 1.00 73.25 182 LYS A O 1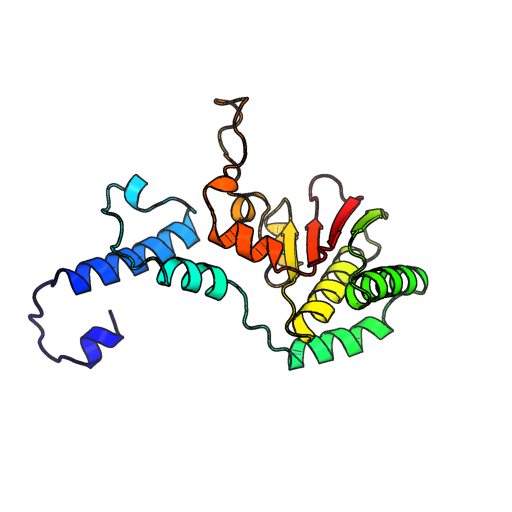
ATOM 1422 N N . ASN A 1 183 ? -2.746 -11.139 -8.137 1.00 75.69 183 ASN A N 1
ATOM 1423 C CA . ASN A 1 183 ? -2.500 -11.814 -6.859 1.00 75.69 183 ASN A CA 1
ATOM 1424 C C . ASN A 1 183 ? -2.582 -10.862 -5.644 1.00 75.69 183 ASN A C 1
ATOM 1426 O O . ASN A 1 183 ? -2.342 -11.272 -4.509 1.00 75.69 183 ASN A O 1
ATOM 1430 N N . ALA A 1 184 ? -2.841 -9.569 -5.862 1.00 79.69 184 ALA A N 1
ATOM 1431 C CA . ALA A 1 184 ? -2.927 -8.583 -4.793 1.00 79.69 184 ALA A CA 1
ATOM 1432 C C . ALA A 1 184 ? -4.302 -8.608 -4.122 1.00 79.69 184 ALA A C 1
ATOM 1434 O O . ALA A 1 184 ? -5.318 -8.422 -4.794 1.00 79.69 184 ALA A O 1
ATOM 1435 N N . LYS A 1 185 ? -4.332 -8.727 -2.787 1.00 82.56 185 LYS A N 1
ATOM 1436 C CA . LYS A 1 185 ? -5.575 -8.620 -2.003 1.00 82.56 185 LYS A CA 1
ATOM 1437 C C . LYS A 1 185 ? -6.106 -7.189 -1.952 1.00 82.56 185 LYS A C 1
ATOM 1439 O O . LYS A 1 185 ? -7.314 -6.981 -1.889 1.00 82.56 185 LYS A O 1
ATOM 1444 N N . LEU A 1 186 ? -5.212 -6.202 -2.012 1.00 84.06 186 LEU A N 1
ATOM 1445 C CA . LEU A 1 186 ? -5.571 -4.786 -2.004 1.00 84.06 186 LEU A CA 1
ATOM 1446 C C . LEU A 1 186 ? -4.753 -3.993 -3.019 1.00 84.06 186 LEU A C 1
ATOM 1448 O O . LEU A 1 186 ? -3.530 -4.116 -3.097 1.00 84.06 186 LEU A O 1
ATOM 1452 N N . LEU A 1 187 ? -5.444 -3.102 -3.723 1.00 80.88 187 LEU A N 1
ATOM 1453 C CA . LEU A 1 187 ? -4.880 -2.019 -4.510 1.00 80.88 187 LEU A CA 1
ATOM 1454 C C . LEU A 1 187 ? -5.397 -0.684 -3.959 1.00 80.88 187 LEU A C 1
ATOM 1456 O O . LEU A 1 187 ? -6.575 -0.365 -4.126 1.00 80.88 187 LEU A O 1
ATOM 1460 N N . SER A 1 188 ? -4.531 0.104 -3.322 1.00 82.06 188 SER A N 1
ATOM 1461 C CA . SER A 1 188 ? -4.867 1.446 -2.839 1.00 82.06 188 SER A CA 1
ATOM 1462 C C . SER A 1 188 ? -4.371 2.536 -3.790 1.00 82.06 188 SER A C 1
ATOM 1464 O O . SER A 1 188 ? -3.293 2.429 -4.373 1.00 82.06 188 SER A O 1
ATOM 1466 N N . GLY A 1 189 ? -5.185 3.574 -3.983 1.00 79.19 189 GLY A N 1
ATOM 1467 C CA . GLY A 1 189 ? -4.936 4.690 -4.892 1.00 79.19 189 GLY A CA 1
ATOM 1468 C C . GLY A 1 189 ? -5.153 6.042 -4.214 1.00 79.19 189 GLY A C 1
ATOM 1469 O O . GLY A 1 189 ? -6.296 6.418 -3.961 1.00 79.19 189 GLY A O 1
ATOM 1470 N N . MET A 1 190 ? -4.076 6.795 -3.966 1.00 74.12 190 MET A N 1
ATOM 1471 C CA . MET A 1 190 ? -4.133 8.143 -3.383 1.00 74.12 190 MET A CA 1
ATOM 1472 C C . MET A 1 190 ? -4.009 9.233 -4.462 1.00 74.12 190 MET A C 1
ATOM 1474 O O . MET A 1 190 ? -3.011 9.296 -5.187 1.00 74.12 190 MET A O 1
ATOM 1478 N N . ASN A 1 191 ? -5.008 10.115 -4.562 1.00 66.06 191 ASN A N 1
ATOM 1479 C CA . ASN A 1 191 ? -5.007 11.242 -5.498 1.00 66.06 191 ASN A CA 1
ATOM 1480 C C . ASN A 1 191 ? -4.446 12.503 -4.827 1.00 66.06 191 ASN A C 1
ATOM 1482 O O . ASN A 1 191 ? -5.028 13.029 -3.890 1.00 66.06 191 ASN A O 1
ATOM 1486 N N . ALA A 1 192 ? -3.329 13.028 -5.333 1.00 53.25 192 ALA A N 1
ATOM 1487 C CA . ALA A 1 192 ? -2.711 14.256 -4.821 1.00 53.25 192 ALA A CA 1
ATOM 1488 C C . ALA A 1 192 ? -3.347 15.549 -5.370 1.00 53.25 192 ALA A C 1
ATOM 1490 O O . ALA A 1 192 ? -3.052 16.629 -4.870 1.00 53.25 192 ALA A O 1
ATOM 1491 N N . LEU A 1 193 ? -4.188 15.452 -6.409 1.00 43.09 193 LEU A N 1
ATOM 1492 C CA . LEU A 1 193 ? -4.835 16.608 -7.053 1.00 43.09 193 LEU A CA 1
ATOM 1493 C C . LEU A 1 193 ? -6.146 17.030 -6.373 1.00 43.09 193 LEU A C 1
ATOM 1495 O O . LEU A 1 193 ? -6.591 18.155 -6.573 1.00 43.09 193 LEU A O 1
ATOM 1499 N N . TRP A 1 194 ? -6.731 16.158 -5.549 1.00 36.41 194 TRP A N 1
ATOM 1500 C CA . TRP A 1 194 ? -7.910 16.452 -4.739 1.00 36.41 194 TRP A CA 1
ATOM 1501 C C . TRP A 1 194 ? -7.717 15.772 -3.380 1.00 36.41 194 TRP A C 1
ATOM 1503 O O . TRP A 1 194 ? -7.734 14.544 -3.331 1.00 36.41 194 TRP A O 1
ATOM 1513 N N . PRO A 1 195 ? -7.517 16.517 -2.278 1.00 42.56 195 PRO A N 1
ATOM 1514 C CA . PRO A 1 195 ? -7.257 15.935 -0.955 1.00 42.56 195 PRO A CA 1
ATOM 1515 C C . PRO A 1 195 ? -8.437 15.136 -0.369 1.00 42.56 195 PRO A C 1
ATOM 1517 O O . PRO A 1 195 ? -8.340 14.638 0.751 1.00 42.56 195 PRO A O 1
ATOM 1520 N N . THR A 1 196 ? -9.554 15.034 -1.089 1.00 46.88 196 THR A N 1
ATOM 1521 C CA . THR A 1 196 ? -10.820 14.525 -0.566 1.00 46.88 196 THR A CA 1
ATOM 1522 C C . THR A 1 196 ? -11.009 13.032 -0.795 1.00 46.88 196 THR A C 1
ATOM 1524 O O . THR A 1 196 ? -11.495 12.372 0.113 1.00 46.88 196 THR A O 1
ATOM 1527 N N . SER A 1 197 ? -10.556 12.464 -1.921 1.00 45.66 197 SER A N 1
ATOM 1528 C CA . SER A 1 197 ? -11.024 11.131 -2.336 1.00 45.66 197 SER A CA 1
ATOM 1529 C C . SER A 1 197 ? -9.902 10.136 -2.654 1.00 45.66 197 SER A C 1
ATOM 1531 O O . SER A 1 197 ? -9.036 10.380 -3.500 1.00 45.66 197 SER A O 1
ATOM 1533 N N . ILE A 1 198 ? -9.960 8.973 -1.998 1.00 55.62 198 ILE A N 1
ATOM 1534 C CA . ILE A 1 198 ? -9.027 7.848 -2.163 1.00 55.62 198 ILE A CA 1
ATOM 1535 C C . ILE A 1 198 ? -9.817 6.608 -2.585 1.00 55.62 198 ILE A C 1
ATOM 1537 O O . ILE A 1 198 ? -10.884 6.330 -2.041 1.00 55.62 198 ILE A O 1
ATOM 1541 N N . HIS A 1 199 ? -9.289 5.871 -3.562 1.00 65.19 199 HIS A N 1
ATOM 1542 C CA . HIS A 1 199 ? -9.906 4.661 -4.094 1.00 65.19 199 HIS A CA 1
ATOM 1543 C C . HIS A 1 199 ? -9.161 3.410 -3.621 1.00 65.19 199 HIS A C 1
ATOM 1545 O O . HIS A 1 199 ? -7.954 3.284 -3.829 1.00 65.19 199 HIS A O 1
ATOM 1551 N N . LEU A 1 200 ? -9.883 2.467 -3.026 1.00 62.91 200 LEU A N 1
ATOM 1552 C CA . LEU A 1 200 ? -9.388 1.143 -2.663 1.00 62.91 200 LEU A CA 1
ATOM 1553 C C . LEU A 1 200 ? -10.124 0.107 -3.504 1.00 62.91 200 LEU A C 1
ATOM 1555 O O . LEU A 1 200 ? -11.352 0.106 -3.557 1.00 62.91 200 LEU A O 1
ATOM 1559 N N . ARG A 1 201 ? -9.385 -0.793 -4.145 1.00 71.00 201 ARG A N 1
ATOM 1560 C CA . ARG A 1 201 ? -9.946 -1.930 -4.873 1.00 71.00 201 ARG A CA 1
ATOM 1561 C C . ARG A 1 201 ? -9.461 -3.226 -4.244 1.00 71.00 201 ARG A C 1
ATOM 1563 O O . ARG A 1 201 ? -8.257 -3.429 -4.106 1.00 71.00 201 ARG A O 1
ATOM 1570 N N . LEU A 1 202 ? -10.408 -4.088 -3.904 1.00 64.00 202 LEU A N 1
ATOM 1571 C CA . LEU A 1 202 ? -10.180 -5.444 -3.432 1.00 64.00 202 LEU A CA 1
ATOM 1572 C C . LEU A 1 202 ? -10.395 -6.423 -4.585 1.00 64.00 202 LEU A C 1
ATOM 1574 O O . LEU A 1 202 ? -11.370 -6.303 -5.337 1.00 64.00 202 LEU A O 1
ATOM 1578 N N . SER A 1 203 ? -9.483 -7.377 -4.721 1.00 51.19 203 SER A N 1
ATOM 1579 C CA . SER A 1 203 ? -9.590 -8.465 -5.696 1.00 51.19 203 SER A CA 1
ATOM 1580 C C . SER A 1 203 ? -10.096 -9.734 -5.010 1.00 51.19 203 SER A C 1
ATOM 1582 O O . SER A 1 203 ? -9.788 -9.967 -3.845 1.00 51.19 203 SER A O 1
ATOM 1584 N N . ILE A 1 204 ? -10.868 -10.531 -5.749 1.00 44.56 204 ILE A N 1
ATOM 1585 C CA . ILE A 1 204 ? -11.311 -11.883 -5.378 1.00 44.56 204 ILE A CA 1
ATOM 1586 C C . ILE A 1 204 ? -10.571 -12.838 -6.314 1.00 44.56 204 ILE A C 1
ATOM 1588 O O . ILE A 1 204 ? -10.501 -12.539 -7.513 1.00 44.56 204 ILE A O 1
ATOM 1592 N N . GLU A 1 205 ? -10.014 -13.926 -5.787 1.00 44.28 205 GLU A N 1
ATOM 1593 C CA . GLU A 1 205 ? -9.487 -15.036 -6.597 1.00 44.28 205 GLU A CA 1
ATOM 1594 C C . GLU A 1 205 ? -10.588 -16.039 -6.959 1.00 44.28 205 GLU A C 1
ATOM 1596 O O . GLU A 1 205 ? -11.423 -16.360 -6.085 1.00 44.28 205 GLU A O 1
#

pLDDT: mean 70.64, std 15.7, range [36.41, 92.62]

InterPro domains:
  IPR010285 DNA helicase Pif1-like, DEAD-box helicase domain [PF05970] (81-187)
  IPR027417 P-loop containing nucleoside triphosphate hydrolase [G3DSA:3.40.50.300] (78-188)
  IPR027417 P-loop containing nucleoside triphosphate hydrolase [SSF52540] (77-144)